Protein AF-A0A3M1H0X5-F1 (afdb_monomer_lite)

Secondary structure (DSSP, 8-state):
--S---TT-----TTTTTSHHHHTTS-SSS-EEE--SSSHHHHHHHHHHHHTT--EEE-TT-HHHH-B-TT--S--S--HHHH------B-S-B------PPPPPSSSBHHHHHHHHHTT---EE-HHHHHHHHHSS-TTS--EEEE-S-HHHHHT-B-TTPEE--TTTTTSHHHHTTS-SSS-EEEE-SSSHHHHHHHHHHHHTT--EEEETTTHHHH--STT----GGGS--PBPP-S---PPPPPPPPPP---PPPPBPPPSS---------------------------

Sequence (293 aa):
YELAHIPGAVNIGAKALFTADKLAMIPADKPVVVYCYTGQTSSQVVSVLNMLGYDAKSLLFGFPSWAYVEGLKGPKPFDRAVDGHDYMVSTEAVEASGSFDQPAPLADTVAAAAEAYFSKGTKNIKASDVFENLNDGDASNDPFLIDVRKPEDYAAGHIPGAVNMSAKTFFTPENLAKIPADKQIVVNCYTGQTASQVVSVLNMLGYDAYNLKFGFAAWSPSGVYKFNVADSPMYRFEGTGVAAEAPAAEAPATAEQAPATLPVSGGVPVDFNWVYFLVGGGLLGAGVYLRRK

Foldseek 3Di:
DQQDDDPQDDDDQQLCCLPPVNVLVDDQPDEAEDFDQQLLSLLLVQLLVVLQNHNYDYDHRGPQLAADEPPPPDPRLDDCVPLADAADWDLDADDLDAFAAFAAFPDFFSSNLSNSPPNVHAFADGLVVQSCQVPVPDCVQHAAAEEQEDPVLNNVIDDPNYHYDHLVCCPPSVNSRSHYQPGEYEYFYLQQSSSSSVQSLSVRSPGNYHYHHGGCRSHHVPPSHPDDPVPRPRDYDDDDDDDDDHDDDDRDDDDDDDTRTDDGPDDDPPPPDDDDDDDDDDDDDDDDDDDDD

Radius of gyration: 22.26 Å; chains: 1; bounding box: 47×59×67 Å

pLDDT: mean 79.04, std 23.72, range [25.81, 98.81]

Structure (mmCIF, N/CA/C/O backbone):
data_AF-A0A3M1H0X5-F1
#
_entry.id   AF-A0A3M1H0X5-F1
#
loop_
_atom_site.group_PDB
_atom_site.id
_atom_site.type_symbol
_atom_site.label_atom_id
_atom_site.label_alt_id
_atom_site.label_comp_id
_atom_site.label_asym_id
_atom_site.label_entity_id
_atom_site.label_seq_id
_atom_site.pdbx_PDB_ins_code
_atom_site.Cartn_x
_atom_site.Cartn_y
_atom_site.Cartn_z
_atom_site.occupancy
_atom_site.B_iso_or_equiv
_atom_site.auth_seq_id
_atom_site.auth_comp_id
_atom_site.auth_asym_id
_atom_site.auth_atom_id
_atom_site.pdbx_PDB_model_num
ATOM 1 N N . TYR A 1 1 ? 5.774 3.835 -19.415 1.00 75.69 1 TYR A N 1
ATOM 2 C CA . TYR A 1 1 ? 6.830 3.040 -20.053 1.00 75.69 1 TYR A CA 1
ATOM 3 C C . TYR A 1 1 ? 7.015 3.470 -21.502 1.00 75.69 1 TYR A C 1
ATOM 5 O O . TYR A 1 1 ? 8.025 4.098 -21.775 1.00 75.69 1 TYR A O 1
ATOM 13 N N . GLU A 1 2 ? 6.024 3.267 -22.384 1.00 82.06 2 GLU A N 1
ATOM 14 C CA . GLU A 1 2 ? 6.110 3.698 -23.800 1.00 82.06 2 GLU A CA 1
ATOM 15 C C . GLU A 1 2 ? 6.383 5.199 -23.984 1.00 82.06 2 GLU A C 1
ATOM 17 O O . GLU A 1 2 ? 7.140 5.593 -24.859 1.00 82.06 2 GLU A O 1
ATOM 22 N N . LEU A 1 3 ? 5.795 6.048 -23.131 1.00 77.62 3 LEU A N 1
ATOM 23 C CA . LEU A 1 3 ? 6.021 7.499 -23.186 1.00 77.62 3 LEU A CA 1
ATOM 24 C C . LEU A 1 3 ? 7.426 7.901 -22.714 1.00 77.62 3 LEU A C 1
ATOM 26 O O . LEU A 1 3 ? 8.046 8.785 -23.293 1.00 77.62 3 LEU A O 1
ATOM 30 N N . ALA A 1 4 ? 7.883 7.288 -21.624 1.00 78.94 4 ALA A N 1
ATOM 31 C CA . ALA A 1 4 ? 9.193 7.487 -21.017 1.00 78.94 4 ALA A CA 1
ATOM 32 C C . ALA A 1 4 ? 9.469 6.350 -20.021 1.00 78.94 4 ALA A C 1
ATOM 34 O O . ALA A 1 4 ? 8.544 5.840 -19.362 1.00 78.94 4 ALA A O 1
ATOM 35 N N . HIS A 1 5 ? 10.739 5.966 -19.916 1.00 85.31 5 HIS A N 1
ATOM 36 C CA . HIS A 1 5 ? 11.256 4.979 -18.972 1.00 85.31 5 HIS A CA 1
ATOM 37 C C . HIS A 1 5 ? 12.738 5.252 -18.682 1.00 85.31 5 HIS A C 1
ATOM 39 O O . HIS A 1 5 ? 13.411 5.953 -19.436 1.00 85.31 5 HIS A O 1
ATOM 45 N N . ILE A 1 6 ? 13.240 4.720 -17.566 1.00 86.19 6 ILE A N 1
ATOM 46 C CA . ILE A 1 6 ? 14.669 4.788 -17.227 1.00 86.19 6 ILE A CA 1
ATOM 47 C C . ILE A 1 6 ? 15.441 3.919 -18.236 1.00 86.19 6 ILE A C 1
ATOM 49 O O . ILE A 1 6 ? 15.028 2.775 -18.441 1.00 86.19 6 ILE A O 1
ATOM 53 N N . PRO A 1 7 ? 16.533 4.406 -18.861 1.00 85.31 7 PRO A N 1
ATOM 54 C CA . PRO A 1 7 ? 17.320 3.612 -19.804 1.00 85.31 7 PRO A CA 1
ATOM 55 C C . PRO A 1 7 ? 17.733 2.252 -19.226 1.00 85.31 7 PRO A C 1
ATOM 57 O O . PRO A 1 7 ? 18.207 2.171 -18.094 1.00 85.31 7 PRO A O 1
ATOM 60 N N . GLY A 1 8 ? 17.532 1.181 -19.999 1.00 87.25 8 GLY A N 1
ATOM 61 C CA . GLY A 1 8 ? 17.823 -0.196 -19.577 1.00 87.25 8 GLY A CA 1
ATOM 62 C C . GLY A 1 8 ? 16.777 -0.833 -18.651 1.00 87.25 8 GLY A C 1
ATOM 63 O O . GLY A 1 8 ? 16.951 -1.981 -18.247 1.00 87.25 8 GLY A O 1
ATOM 64 N N . ALA A 1 9 ? 15.690 -0.131 -18.309 1.00 90.94 9 ALA A N 1
ATOM 65 C CA . ALA A 1 9 ? 14.586 -0.728 -17.567 1.00 90.94 9 ALA A CA 1
ATOM 66 C C . ALA A 1 9 ? 13.876 -1.811 -18.392 1.00 90.94 9 ALA A C 1
ATOM 68 O O . ALA A 1 9 ? 13.747 -1.698 -19.605 1.00 90.94 9 ALA A O 1
ATOM 69 N N . VAL A 1 10 ? 13.353 -2.829 -17.709 1.00 91.50 10 VAL A N 1
ATOM 70 C CA . VAL A 1 10 ? 12.493 -3.861 -18.300 1.00 91.50 10 VAL A CA 1
ATOM 71 C C . VAL A 1 10 ? 11.064 -3.638 -17.816 1.00 91.50 10 VAL A C 1
ATOM 73 O O . VAL A 1 10 ? 10.829 -3.428 -16.624 1.00 91.50 10 VAL A O 1
ATOM 76 N N . ASN A 1 11 ? 10.092 -3.674 -18.729 1.00 92.38 11 ASN A N 1
ATOM 77 C CA . ASN A 1 11 ? 8.684 -3.516 -18.379 1.00 92.38 11 ASN A CA 1
ATOM 78 C C . ASN A 1 11 ? 8.054 -4.860 -17.994 1.00 92.38 11 ASN A C 1
ATOM 80 O O . ASN A 1 11 ? 7.638 -5.625 -18.863 1.00 92.38 11 ASN A O 1
ATOM 84 N N . ILE A 1 12 ? 7.927 -5.115 -16.691 1.00 92.00 12 ILE A N 1
ATOM 85 C CA . ILE A 1 12 ? 7.097 -6.203 -16.172 1.00 92.00 12 ILE A CA 1
ATOM 86 C C . ILE A 1 12 ? 5.925 -5.585 -15.411 1.00 92.00 12 ILE A C 1
ATOM 88 O O . ILE A 1 12 ? 6.084 -4.990 -14.345 1.00 92.00 12 ILE A O 1
ATOM 92 N N . GLY A 1 13 ? 4.726 -5.688 -15.983 1.00 92.06 13 GLY A N 1
ATOM 93 C CA . GLY A 1 13 ? 3.521 -5.143 -15.366 1.00 92.06 13 GLY A CA 1
ATOM 94 C C . GLY A 1 13 ? 3.202 -5.852 -14.050 1.00 92.06 13 GLY A C 1
ATOM 95 O O . GLY A 1 13 ? 3.151 -7.078 -14.010 1.00 92.06 13 GLY A O 1
ATOM 96 N N . ALA A 1 14 ? 2.907 -5.086 -12.993 1.00 93.19 14 ALA A N 1
ATOM 97 C CA . ALA A 1 14 ? 2.644 -5.631 -11.656 1.00 93.19 14 ALA A CA 1
ATOM 98 C C . ALA A 1 14 ? 1.572 -6.738 -11.648 1.00 93.19 14 ALA A C 1
ATOM 100 O O . ALA A 1 14 ? 1.711 -7.696 -10.901 1.00 93.19 14 ALA A O 1
ATOM 101 N N . LYS A 1 15 ? 0.556 -6.650 -12.523 1.00 94.94 15 LYS A N 1
ATOM 102 C CA . LYS A 1 15 ? -0.511 -7.660 -12.638 1.00 94.94 15 LYS A CA 1
ATOM 103 C C . LYS A 1 15 ? -0.029 -9.063 -13.004 1.00 94.94 15 LYS A C 1
ATOM 105 O O . LYS A 1 15 ? -0.679 -10.029 -12.631 1.00 94.94 15 LYS A O 1
ATOM 110 N N . ALA A 1 16 ? 1.063 -9.163 -13.755 1.00 92.06 16 ALA A N 1
ATOM 111 C CA . ALA A 1 16 ? 1.607 -10.432 -14.228 1.00 92.06 16 ALA A CA 1
ATOM 112 C C . ALA A 1 16 ? 2.951 -10.776 -13.572 1.00 92.06 16 ALA A C 1
ATOM 114 O O . ALA A 1 16 ? 3.487 -11.841 -13.825 1.00 92.06 16 ALA A O 1
ATOM 115 N N . LEU A 1 17 ? 3.518 -9.887 -12.751 1.00 95.06 17 LEU A N 1
ATOM 116 C CA . LEU A 1 17 ? 4.892 -10.011 -12.255 1.00 95.06 17 LEU A CA 1
ATOM 117 C C . LEU A 1 17 ? 5.158 -11.312 -11.485 1.00 95.06 17 LEU A C 1
ATOM 119 O O . LEU A 1 17 ? 6.265 -11.833 -11.554 1.00 95.06 17 LEU A O 1
ATOM 123 N N . PHE A 1 18 ? 4.164 -11.805 -10.745 1.00 96.56 18 PHE A N 1
ATOM 124 C CA . PHE A 1 18 ? 4.320 -12.950 -9.845 1.00 96.56 18 PHE A CA 1
ATOM 125 C C . PHE A 1 18 ? 4.002 -14.304 -10.487 1.00 96.56 18 PHE A C 1
ATOM 127 O O . PHE A 1 18 ? 4.002 -15.309 -9.785 1.00 96.56 18 PHE A O 1
ATOM 134 N N . THR A 1 19 ? 3.783 -14.355 -11.805 1.00 94.94 19 THR A N 1
ATOM 135 C CA . THR A 1 19 ? 3.756 -15.633 -12.523 1.00 94.94 19 THR A CA 1
ATOM 136 C C . THR A 1 19 ? 5.171 -16.213 -12.609 1.00 94.94 19 THR A C 1
ATOM 138 O O . THR A 1 19 ? 6.165 -15.480 -12.649 1.00 94.94 19 THR A O 1
ATOM 141 N N . ALA A 1 20 ? 5.280 -17.542 -12.673 1.00 91.62 20 ALA A N 1
ATOM 142 C CA . ALA A 1 20 ? 6.573 -18.231 -12.697 1.00 91.62 20 ALA A CA 1
ATOM 143 C C . ALA A 1 20 ? 7.493 -17.753 -13.840 1.00 91.62 20 ALA A C 1
ATOM 145 O O . ALA A 1 20 ? 8.690 -17.557 -13.634 1.00 91.62 20 ALA A O 1
ATOM 146 N N . ASP A 1 21 ? 6.937 -17.504 -15.031 1.00 93.81 21 ASP A N 1
ATOM 147 C CA . ASP A 1 21 ? 7.701 -17.039 -16.192 1.00 93.81 21 ASP A CA 1
ATOM 148 C C . ASP A 1 21 ? 8.234 -15.611 -16.019 1.00 93.81 21 ASP A C 1
ATOM 150 O O . ASP A 1 21 ? 9.314 -15.306 -16.519 1.00 93.81 21 ASP A O 1
ATOM 154 N N . LYS A 1 22 ? 7.512 -14.734 -15.309 1.00 95.25 22 LYS A N 1
ATOM 155 C CA . LYS A 1 22 ? 7.954 -13.356 -15.048 1.00 95.25 22 LYS A CA 1
ATOM 156 C C . LYS A 1 22 ? 8.950 -13.272 -13.905 1.00 95.25 22 LYS A C 1
ATOM 158 O O . LYS A 1 22 ? 9.916 -12.524 -14.027 1.00 95.25 22 LYS A O 1
ATOM 163 N N . LEU A 1 23 ? 8.782 -14.069 -12.851 1.00 94.25 23 LEU A N 1
ATOM 164 C CA . LEU A 1 23 ? 9.771 -14.169 -11.775 1.00 94.25 23 LEU A CA 1
ATOM 165 C C . LEU A 1 23 ? 11.123 -14.679 -12.292 1.00 94.25 23 LEU A C 1
ATOM 167 O O . LEU A 1 23 ? 12.161 -14.146 -11.904 1.00 94.25 23 LEU A O 1
ATOM 171 N N . ALA A 1 24 ? 11.120 -15.626 -13.235 1.00 92.19 24 ALA A N 1
ATOM 172 C CA . ALA A 1 24 ? 12.339 -16.137 -13.867 1.00 92.19 24 ALA A CA 1
ATOM 173 C C . ALA A 1 24 ? 13.113 -15.083 -14.688 1.00 92.19 24 ALA A C 1
ATOM 175 O O . ALA A 1 24 ? 14.295 -15.270 -14.965 1.00 92.19 24 ALA A O 1
ATOM 176 N N . MET A 1 25 ? 12.478 -13.967 -15.069 1.00 92.81 25 MET A N 1
ATOM 177 C CA . MET A 1 25 ? 13.152 -12.850 -15.748 1.00 92.81 25 MET A CA 1
ATOM 178 C C . MET A 1 25 ? 13.923 -11.948 -14.779 1.00 92.81 25 MET A C 1
ATOM 180 O O . MET A 1 25 ? 14.728 -11.124 -15.217 1.00 92.81 25 MET A O 1
ATOM 184 N N . ILE A 1 26 ? 13.657 -12.053 -13.474 1.00 93.50 26 ILE A N 1
ATOM 185 C CA . ILE A 1 26 ? 14.263 -11.197 -12.459 1.00 93.50 26 ILE A CA 1
ATOM 186 C C . ILE A 1 26 ? 15.566 -11.852 -11.984 1.00 93.50 26 ILE A C 1
ATOM 188 O O . ILE A 1 26 ? 15.539 -12.979 -11.489 1.00 93.50 26 ILE A O 1
ATOM 192 N N . PRO A 1 27 ? 16.711 -11.162 -12.091 1.00 90.50 27 PRO A N 1
ATOM 193 C CA . PRO A 1 27 ? 17.974 -11.695 -11.608 1.00 90.50 27 PRO A CA 1
ATOM 194 C C . PRO A 1 27 ? 17.983 -11.738 -10.075 1.00 90.50 27 PRO A C 1
ATOM 196 O O . PRO A 1 27 ? 17.704 -10.734 -9.420 1.00 90.50 27 PRO A O 1
ATOM 199 N N . ALA A 1 28 ? 18.305 -12.901 -9.509 1.00 90.19 28 ALA A N 1
ATOM 200 C CA . ALA A 1 28 ? 18.372 -13.113 -8.060 1.00 90.19 28 ALA A CA 1
ATOM 201 C C . ALA A 1 28 ? 19.766 -12.825 -7.464 1.00 90.19 28 ALA A C 1
ATOM 203 O O . ALA A 1 28 ? 19.926 -12.774 -6.249 1.00 90.19 28 ALA A O 1
ATOM 204 N N . ASP A 1 29 ? 20.779 -12.638 -8.311 1.00 90.44 29 ASP A N 1
ATOM 205 C CA . ASP A 1 29 ? 22.192 -12.488 -7.942 1.00 90.44 29 ASP A CA 1
ATOM 206 C C . ASP A 1 29 ? 22.646 -11.027 -7.785 1.00 90.44 29 ASP A C 1
ATOM 208 O O . ASP A 1 29 ? 23.801 -10.762 -7.448 1.00 90.44 29 ASP A O 1
ATOM 212 N N . LYS A 1 30 ? 21.752 -10.063 -8.022 1.00 92.38 30 LYS A N 1
ATOM 213 C CA . LYS A 1 30 ? 22.054 -8.631 -7.939 1.00 92.38 30 LYS A CA 1
ATOM 214 C C . LYS A 1 30 ? 20.857 -7.816 -7.450 1.00 92.38 30 LYS A C 1
ATOM 216 O O . LYS A 1 30 ? 19.723 -8.285 -7.543 1.00 92.38 30 LYS A O 1
ATOM 221 N N . PRO A 1 31 ? 21.087 -6.577 -6.981 1.00 96.19 31 PRO A N 1
ATOM 222 C CA . PRO A 1 31 ? 20.003 -5.699 -6.566 1.00 96.19 31 PRO A CA 1
ATOM 223 C C . PRO A 1 31 ? 18.997 -5.440 -7.694 1.00 96.19 31 PRO A C 1
ATOM 225 O O . PRO A 1 31 ? 19.374 -5.138 -8.830 1.00 96.19 31 PRO A O 1
ATOM 228 N N . VAL A 1 32 ? 17.709 -5.496 -7.359 1.00 96.19 32 VAL A N 1
ATOM 229 C CA . VAL A 1 32 ? 16.588 -5.238 -8.269 1.00 96.19 32 VAL A CA 1
ATOM 230 C C . VAL A 1 32 ? 15.948 -3.906 -7.897 1.00 96.19 32 VAL A C 1
ATOM 232 O O . VAL A 1 32 ? 15.344 -3.769 -6.835 1.00 96.19 32 VAL A O 1
ATOM 235 N N . VAL A 1 33 ? 16.042 -2.908 -8.774 1.00 96.06 33 VAL A N 1
ATOM 236 C CA . VAL A 1 33 ? 15.356 -1.623 -8.574 1.00 96.06 33 VAL A CA 1
ATOM 237 C C . VAL A 1 33 ? 14.020 -1.642 -9.303 1.00 96.06 33 VAL A C 1
ATOM 239 O O . VAL A 1 33 ? 13.963 -1.707 -10.529 1.00 96.06 33 VAL A O 1
ATOM 242 N N . VAL A 1 34 ? 12.934 -1.548 -8.543 1.00 96.19 34 VAL A N 1
ATOM 243 C CA . VAL A 1 34 ? 11.567 -1.478 -9.062 1.00 96.19 34 VAL A CA 1
ATOM 244 C C . VAL A 1 34 ? 11.081 -0.041 -8.969 1.00 96.19 34 VAL A C 1
ATOM 246 O O . VAL A 1 34 ? 11.207 0.609 -7.932 1.00 96.19 34 VAL A O 1
ATOM 249 N N . TYR A 1 35 ? 10.458 0.462 -10.029 1.00 93.75 35 TYR A N 1
ATOM 250 C CA . TYR A 1 35 ? 9.789 1.755 -9.996 1.00 93.75 35 TYR A CA 1
ATOM 251 C C . TYR A 1 35 ? 8.427 1.676 -10.673 1.00 93.75 35 TYR A C 1
ATOM 253 O O . TYR A 1 35 ? 8.194 0.899 -11.596 1.00 93.75 35 TYR A O 1
ATOM 261 N N . CYS A 1 36 ? 7.509 2.502 -10.194 1.00 91.44 36 CYS A N 1
ATOM 262 C CA . CYS A 1 36 ? 6.291 2.840 -10.910 1.00 91.44 36 CYS A CA 1
ATOM 263 C C . CY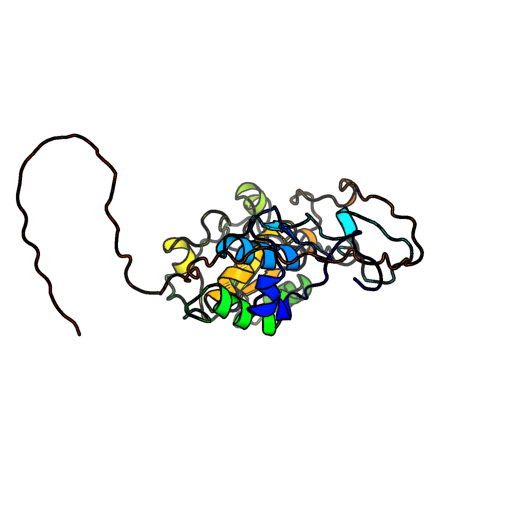S A 1 36 ? 6.218 4.361 -11.049 1.00 91.44 36 CYS A C 1
ATOM 265 O O . CYS A 1 36 ? 7.206 5.059 -10.830 1.00 91.44 36 CYS A O 1
ATOM 267 N N . TYR A 1 37 ? 5.055 4.899 -11.400 1.00 86.56 37 TYR A N 1
ATOM 268 C CA . TYR A 1 37 ? 4.912 6.341 -11.563 1.00 86.56 37 TYR A CA 1
ATOM 269 C C . TYR A 1 37 ? 4.969 7.129 -10.241 1.00 86.56 37 TYR A C 1
ATOM 271 O O . TYR A 1 37 ? 5.425 8.259 -10.243 1.00 86.56 37 TYR A O 1
ATOM 279 N N . THR A 1 38 ? 4.545 6.554 -9.110 1.00 85.06 38 THR A N 1
ATOM 280 C CA . THR A 1 38 ? 4.421 7.280 -7.822 1.00 85.06 38 THR A CA 1
ATOM 281 C C . THR A 1 38 ? 5.203 6.640 -6.671 1.00 85.06 38 THR A C 1
ATOM 283 O O . THR A 1 38 ? 5.133 7.099 -5.534 1.00 85.06 38 THR A O 1
ATOM 286 N N . GLY A 1 39 ? 5.889 5.524 -6.923 1.00 90.25 39 GLY A N 1
ATOM 287 C CA . GLY A 1 39 ? 6.558 4.716 -5.898 1.00 90.25 39 GLY A CA 1
ATOM 288 C C . GLY A 1 39 ? 5.630 3.797 -5.084 1.00 90.25 39 GLY A C 1
ATOM 289 O O . GLY A 1 39 ? 6.109 2.902 -4.392 1.00 90.25 39 GLY A O 1
ATOM 290 N N . GLN A 1 40 ? 4.303 3.968 -5.158 1.00 94.06 40 GLN A N 1
ATOM 291 C CA . GLN A 1 40 ? 3.338 3.194 -4.355 1.00 94.06 40 GLN A CA 1
ATOM 292 C C . GLN A 1 40 ? 3.235 1.738 -4.841 1.00 94.06 40 GLN A C 1
ATOM 294 O O . GLN A 1 40 ? 3.531 0.810 -4.094 1.00 94.06 40 GLN A O 1
ATOM 299 N N . THR A 1 41 ? 2.934 1.516 -6.126 1.00 95.56 41 THR A N 1
ATOM 300 C CA . THR A 1 41 ? 2.897 0.160 -6.715 1.00 95.56 41 THR A CA 1
ATOM 301 C C . THR A 1 41 ? 4.242 -0.561 -6.626 1.00 95.56 41 THR A C 1
ATOM 303 O O . THR A 1 41 ? 4.270 -1.746 -6.309 1.00 95.56 41 THR A O 1
ATOM 306 N N . SER A 1 42 ? 5.362 0.129 -6.874 1.00 96.19 42 SER A N 1
ATOM 307 C CA . SER A 1 42 ? 6.688 -0.487 -6.741 1.00 96.19 42 SER A CA 1
ATOM 308 C C . SER A 1 42 ? 6.999 -0.875 -5.300 1.00 96.19 42 SER A C 1
ATOM 310 O O . SER A 1 42 ? 7.607 -1.914 -5.086 1.00 96.19 42 SER A O 1
ATOM 312 N N . SER A 1 43 ? 6.518 -0.116 -4.310 1.00 97.06 43 SER A N 1
ATOM 313 C CA . SER A 1 43 ? 6.634 -0.505 -2.901 1.00 97.06 43 SER A CA 1
ATOM 314 C C . SER A 1 43 ? 5.862 -1.793 -2.597 1.00 97.06 43 SER A C 1
ATOM 316 O O . SER A 1 43 ? 6.413 -2.675 -1.944 1.00 97.06 43 SER A O 1
ATOM 318 N N . GLN A 1 44 ? 4.641 -1.955 -3.128 1.00 97.81 44 GLN A N 1
ATOM 319 C CA . GLN A 1 44 ? 3.893 -3.219 -3.005 1.00 97.81 44 GLN A CA 1
ATOM 320 C C . GLN A 1 44 ? 4.707 -4.389 -3.564 1.00 97.81 44 GLN A C 1
ATOM 322 O O . GLN A 1 44 ? 4.933 -5.381 -2.878 1.00 97.81 44 GLN A O 1
ATOM 327 N N . VAL A 1 45 ? 5.206 -4.243 -4.793 1.00 97.62 45 VAL A N 1
ATOM 328 C CA . VAL A 1 45 ? 6.015 -5.266 -5.467 1.00 97.62 45 VAL A CA 1
ATOM 329 C C . VAL A 1 45 ? 7.268 -5.622 -4.664 1.00 97.62 45 VAL A C 1
ATOM 331 O O . VAL A 1 45 ? 7.550 -6.797 -4.450 1.00 97.62 45 VAL A O 1
ATOM 334 N N . VAL A 1 46 ? 8.006 -4.616 -4.194 1.00 97.44 46 VAL A N 1
ATOM 335 C CA . VAL A 1 46 ? 9.269 -4.797 -3.466 1.00 97.44 46 VAL A CA 1
ATOM 336 C C . VAL A 1 46 ? 9.063 -5.542 -2.153 1.00 97.44 46 VAL A C 1
ATOM 338 O O . VAL A 1 46 ? 9.902 -6.366 -1.801 1.00 97.44 46 VAL A O 1
ATOM 341 N N . SER A 1 47 ? 7.948 -5.311 -1.450 1.00 95.88 47 SER A N 1
ATOM 342 C CA . SER A 1 47 ? 7.639 -6.072 -0.232 1.00 95.88 47 SER A CA 1
ATOM 343 C C . SER A 1 47 ? 7.580 -7.578 -0.505 1.00 95.88 47 SER A C 1
ATOM 345 O O . SER A 1 47 ? 8.150 -8.363 0.246 1.00 95.88 47 SER A O 1
ATOM 347 N N . VAL A 1 48 ? 6.979 -7.974 -1.630 1.00 97.44 48 VAL A N 1
ATOM 348 C CA . VAL A 1 48 ? 6.823 -9.381 -2.003 1.00 97.44 48 VAL A CA 1
ATOM 349 C C . VAL A 1 48 ? 8.104 -9.963 -2.583 1.00 97.44 48 VAL A C 1
ATOM 351 O O . VAL A 1 48 ? 8.488 -11.059 -2.194 1.00 97.44 48 VAL A O 1
ATOM 354 N N . LEU A 1 49 ? 8.807 -9.237 -3.456 1.00 97.44 49 LEU A N 1
ATOM 355 C CA . LEU A 1 49 ? 10.094 -9.702 -3.984 1.00 97.44 49 LEU A CA 1
ATOM 356 C C . LEU A 1 49 ? 11.109 -9.953 -2.859 1.00 97.44 49 LEU A C 1
ATOM 358 O O . LEU A 1 49 ? 11.793 -10.970 -2.884 1.00 97.44 49 LEU A O 1
ATOM 362 N N . ASN A 1 50 ? 11.149 -9.101 -1.830 1.00 96.75 50 ASN A N 1
ATOM 363 C CA . ASN A 1 50 ? 12.006 -9.338 -0.665 1.00 96.75 50 ASN A CA 1
ATOM 364 C C . ASN A 1 50 ? 11.588 -10.591 0.129 1.00 96.75 50 ASN A C 1
ATOM 366 O O . ASN A 1 50 ? 12.455 -11.334 0.580 1.00 96.75 50 ASN A O 1
ATOM 370 N N . MET A 1 51 ? 10.284 -10.875 0.269 1.00 95.62 51 MET A N 1
ATOM 371 C CA . MET A 1 51 ? 9.814 -12.134 0.879 1.00 95.62 51 MET A CA 1
ATOM 372 C C . MET A 1 51 ? 10.180 -13.370 0.043 1.00 95.62 51 MET A C 1
ATOM 374 O O . MET A 1 51 ? 10.360 -14.449 0.597 1.00 95.62 51 MET A O 1
ATOM 378 N N . LEU A 1 52 ? 10.306 -13.212 -1.277 1.00 95.75 52 LEU A N 1
ATOM 379 C CA . LEU A 1 52 ? 10.756 -14.251 -2.207 1.00 95.75 52 LEU A CA 1
ATOM 380 C C . LEU A 1 52 ? 12.289 -14.356 -2.311 1.00 95.75 52 LEU A C 1
ATOM 382 O O . LEU A 1 52 ? 12.775 -15.154 -3.103 1.00 95.75 52 LEU A O 1
ATOM 386 N N . GLY A 1 53 ? 13.048 -13.576 -1.533 1.00 95.12 53 GLY A N 1
ATOM 387 C CA . GLY A 1 53 ? 14.509 -13.682 -1.451 1.00 95.12 53 GLY A CA 1
ATOM 388 C C . GLY A 1 53 ? 15.304 -12.774 -2.396 1.00 95.12 53 GLY A C 1
ATOM 389 O O . GLY A 1 53 ? 16.532 -12.829 -2.384 1.00 95.12 53 GLY A O 1
ATOM 390 N N . TYR A 1 54 ? 14.652 -11.912 -3.179 1.00 96.62 54 TYR A N 1
ATOM 391 C CA . TYR A 1 54 ? 15.345 -10.923 -4.012 1.00 96.62 54 TYR A CA 1
ATOM 392 C C . TYR A 1 54 ? 15.829 -9.735 -3.168 1.00 96.62 54 TYR A C 1
ATOM 394 O O . TYR A 1 54 ? 15.107 -9.282 -2.285 1.00 96.62 54 TYR A O 1
ATOM 402 N N . ASP A 1 55 ? 16.989 -9.147 -3.487 1.00 96.62 55 ASP A N 1
ATOM 403 C CA . ASP A 1 55 ? 17.383 -7.833 -2.945 1.00 96.62 55 ASP A CA 1
ATOM 404 C C . ASP A 1 55 ? 16.683 -6.712 -3.727 1.00 96.62 55 ASP A C 1
ATOM 406 O O . ASP A 1 55 ? 17.257 -6.074 -4.613 1.00 96.62 55 ASP A O 1
ATOM 410 N N . ALA A 1 56 ? 15.399 -6.500 -3.439 1.00 97.31 56 ALA A N 1
ATOM 411 C CA . ALA A 1 56 ? 14.572 -5.541 -4.153 1.00 97.31 56 ALA A CA 1
ATOM 412 C C . ALA A 1 56 ? 14.510 -4.183 -3.431 1.00 97.31 56 ALA A C 1
ATOM 414 O O . ALA A 1 56 ? 14.261 -4.090 -2.223 1.00 97.31 56 ALA A O 1
ATOM 415 N N . LYS A 1 57 ? 14.670 -3.094 -4.190 1.00 96.44 57 LYS A N 1
ATOM 416 C CA . LYS A 1 57 ? 14.524 -1.703 -3.731 1.00 96.44 57 LYS A CA 1
ATOM 417 C C . LYS A 1 57 ? 13.472 -0.984 -4.565 1.00 96.44 57 LYS A C 1
ATOM 419 O O . LYS A 1 57 ? 13.444 -1.115 -5.785 1.00 96.44 57 LYS A O 1
ATOM 424 N N . SER A 1 58 ? 12.632 -0.176 -3.919 1.00 94.50 58 SER A N 1
ATOM 425 C CA . SER A 1 58 ? 11.738 0.736 -4.640 1.00 94.50 58 SER A CA 1
ATOM 426 C C . SER A 1 58 ? 12.469 2.044 -4.913 1.00 94.50 58 SER A C 1
ATOM 428 O O . SER A 1 58 ? 13.032 2.629 -3.987 1.00 94.50 58 SER A O 1
ATOM 430 N N . LEU A 1 59 ? 12.405 2.547 -6.146 1.00 91.00 59 LEU A N 1
ATOM 431 C CA . LEU A 1 59 ? 12.800 3.922 -6.436 1.00 91.00 59 LEU A CA 1
ATOM 432 C C . LEU A 1 59 ? 11.838 4.871 -5.710 1.00 91.00 59 LEU A C 1
ATOM 434 O O . LEU A 1 59 ? 10.631 4.877 -5.979 1.00 91.00 59 LEU A O 1
ATOM 438 N N . LEU A 1 60 ? 12.368 5.641 -4.762 1.00 84.06 60 LEU A N 1
ATOM 439 C CA . LEU A 1 60 ? 11.571 6.511 -3.906 1.00 84.06 60 LEU A CA 1
ATOM 440 C C . LEU A 1 60 ? 10.857 7.574 -4.750 1.00 84.06 60 LEU A C 1
ATOM 442 O O . LEU A 1 60 ? 11.492 8.248 -5.553 1.00 84.06 60 LEU A O 1
ATOM 446 N N . PHE A 1 61 ? 9.542 7.708 -4.570 1.00 82.69 61 PHE A N 1
ATOM 447 C CA . PHE A 1 61 ? 8.658 8.604 -5.341 1.00 82.69 61 PHE A CA 1
ATOM 448 C C . PHE A 1 61 ? 8.491 8.249 -6.832 1.00 82.69 61 PHE A C 1
ATOM 450 O O . PHE A 1 61 ? 7.816 8.972 -7.562 1.00 82.69 61 PHE A O 1
ATOM 457 N N . GLY A 1 62 ? 9.009 7.098 -7.273 1.00 87.62 62 GLY A N 1
ATOM 458 C CA . GLY A 1 62 ? 8.796 6.573 -8.621 1.00 87.62 62 GLY A CA 1
ATOM 459 C C . GLY A 1 62 ? 9.565 7.309 -9.720 1.00 87.62 62 GLY A C 1
ATOM 460 O O . GLY A 1 62 ? 10.529 8.013 -9.464 1.00 87.62 62 GLY A O 1
ATOM 461 N N . PHE A 1 63 ? 9.137 7.132 -10.971 1.00 85.12 63 PHE A N 1
ATOM 462 C CA . PHE A 1 63 ? 9.779 7.722 -12.154 1.00 85.12 63 PHE A CA 1
ATOM 463 C C . PHE A 1 63 ? 10.044 9.241 -12.061 1.00 85.12 63 PHE A C 1
ATOM 465 O O . PHE A 1 63 ? 11.118 9.669 -12.474 1.00 85.12 63 PHE A O 1
ATOM 472 N N . PRO A 1 64 ? 9.141 10.062 -11.495 1.00 78.19 64 PRO A N 1
ATOM 473 C CA . PRO A 1 64 ? 9.343 11.502 -11.380 1.00 78.19 64 PRO A CA 1
ATOM 474 C C . PRO A 1 64 ? 10.568 11.899 -10.549 1.00 78.19 64 PRO A C 1
ATOM 476 O O . PRO A 1 64 ? 11.212 12.879 -10.903 1.00 78.19 64 PRO A O 1
ATOM 479 N N . SER A 1 65 ? 10.954 11.140 -9.511 1.00 77.19 65 SER A N 1
ATOM 480 C CA . SER A 1 65 ? 12.196 11.445 -8.774 1.00 77.19 65 SER A CA 1
ATOM 481 C C . SER A 1 65 ? 13.452 11.208 -9.600 1.00 77.19 65 SER A C 1
ATOM 483 O O . SER A 1 65 ? 14.486 11.810 -9.330 1.00 77.19 65 SER A O 1
ATOM 485 N N . TRP A 1 66 ? 13.367 10.345 -10.612 1.00 75.31 66 TRP A N 1
ATOM 486 C CA . TRP A 1 66 ? 14.441 10.153 -11.570 1.00 75.31 66 TRP A CA 1
ATOM 487 C C . TRP A 1 66 ? 14.424 11.217 -12.655 1.00 75.31 66 TRP A C 1
ATOM 489 O O . TRP A 1 66 ? 15.470 11.748 -12.990 1.00 75.31 66 TRP A O 1
ATOM 499 N N . ALA A 1 67 ? 13.263 11.495 -13.245 1.00 67.19 67 ALA A N 1
ATOM 500 C CA . ALA A 1 67 ? 13.157 12.400 -14.375 1.00 67.19 67 ALA A CA 1
ATOM 501 C C . ALA A 1 67 ? 11.825 13.147 -14.403 1.00 67.19 67 ALA A C 1
ATOM 503 O O . ALA A 1 67 ? 10.748 12.547 -14.367 1.00 67.19 67 ALA A O 1
ATOM 504 N N . TYR A 1 68 ? 11.902 14.459 -14.611 1.00 64.50 68 TYR A N 1
ATOM 505 C CA . TYR A 1 68 ? 10.797 15.231 -15.159 1.00 64.50 68 TYR A CA 1
ATOM 506 C C . TYR A 1 68 ? 10.925 15.288 -16.683 1.00 64.50 68 TYR A C 1
ATOM 508 O O . TYR A 1 68 ? 11.957 15.719 -17.200 1.00 64.50 68 TYR A O 1
ATOM 516 N N . VAL A 1 69 ? 9.870 14.879 -17.388 1.00 61.84 69 VAL A N 1
ATOM 517 C CA . VAL A 1 69 ? 9.776 14.986 -18.849 1.00 61.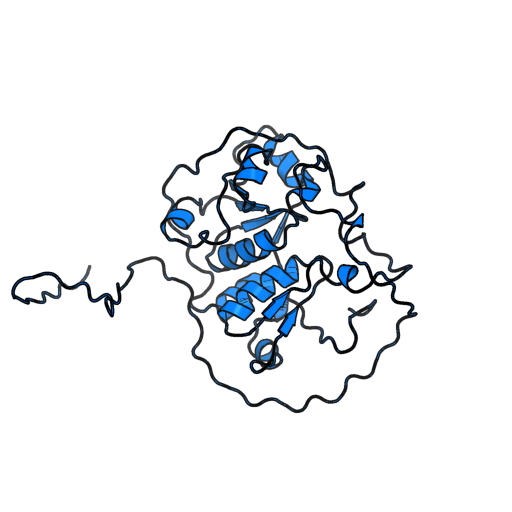84 69 VAL A CA 1
ATOM 518 C C . VAL A 1 69 ? 8.740 16.052 -19.181 1.00 61.84 69 VAL A C 1
ATOM 520 O O . VAL A 1 69 ? 7.557 15.917 -18.857 1.00 61.84 69 VAL A O 1
ATOM 523 N N . GLU A 1 70 ? 9.193 17.135 -19.806 1.00 58.00 70 GLU A N 1
ATOM 524 C CA . GLU A 1 70 ? 8.327 18.233 -20.221 1.00 58.00 70 GLU A CA 1
ATOM 525 C C . GLU A 1 70 ? 7.322 17.765 -21.287 1.00 58.00 70 GLU A C 1
ATOM 527 O O . GLU A 1 70 ? 7.652 16.995 -22.186 1.00 58.00 70 GLU A O 1
ATOM 532 N N . GLY A 1 71 ? 6.061 18.187 -21.169 1.00 56.72 71 GLY A N 1
ATOM 533 C CA . GLY A 1 71 ? 5.009 17.823 -22.125 1.00 56.72 71 GLY A CA 1
ATOM 534 C C . GLY A 1 71 ? 4.438 16.406 -21.983 1.00 56.72 71 GLY A C 1
ATOM 535 O O . GLY A 1 71 ? 3.515 16.060 -22.725 1.00 56.72 71 GLY A O 1
ATOM 536 N N . LEU A 1 72 ? 4.904 15.598 -21.021 1.00 61.34 72 LEU A N 1
ATOM 537 C CA . LEU A 1 72 ? 4.306 14.297 -20.713 1.00 61.34 72 LEU A CA 1
ATOM 538 C C . LEU A 1 72 ? 2.901 14.530 -20.122 1.00 61.34 72 LEU A C 1
ATOM 540 O O . LEU A 1 72 ? 2.738 14.808 -18.935 1.00 61.34 72 LEU A O 1
ATOM 544 N N . LYS A 1 73 ? 1.878 14.493 -20.990 1.00 48.75 73 LYS A N 1
ATOM 545 C CA . LYS A 1 73 ? 0.462 14.705 -20.649 1.00 48.75 73 LYS A CA 1
ATOM 546 C C . LYS A 1 73 ? -0.066 13.522 -19.831 1.00 48.75 73 LYS A C 1
ATOM 548 O O . LYS A 1 73 ? -0.685 12.606 -20.360 1.00 48.75 73 LYS A O 1
ATOM 553 N N . GLY A 1 74 ? 0.190 13.553 -18.533 1.00 52.53 74 GLY A N 1
ATOM 554 C CA . GLY A 1 74 ? -0.461 12.736 -17.514 1.00 52.53 74 GLY A CA 1
ATOM 555 C C . GLY A 1 74 ? -0.718 13.596 -16.276 1.00 52.53 74 GLY A C 1
ATOM 556 O O . GLY A 1 74 ? -0.108 14.662 -16.152 1.00 52.53 74 GLY A O 1
ATOM 557 N N . PRO A 1 75 ? -1.619 13.192 -15.363 1.00 51.50 75 PRO A N 1
ATOM 558 C CA . PRO A 1 75 ? -1.702 13.858 -14.070 1.00 51.50 75 PRO A CA 1
ATOM 559 C C . PRO A 1 75 ? -0.311 13.824 -13.435 1.00 51.50 75 PRO A C 1
ATOM 561 O O . PRO A 1 75 ? 0.346 12.778 -13.454 1.00 51.50 75 PRO A O 1
ATOM 564 N N . LYS A 1 76 ? 0.150 14.963 -12.903 1.00 65.31 76 LYS A N 1
ATOM 565 C CA . LYS A 1 76 ? 1.360 14.980 -12.079 1.00 65.31 76 LYS A CA 1
ATOM 566 C C . LYS A 1 76 ? 1.211 13.891 -11.008 1.00 65.31 76 LYS A C 1
ATOM 568 O O . LYS A 1 76 ? 0.103 13.684 -10.515 1.00 65.31 76 LYS A O 1
ATOM 573 N N . PRO A 1 77 ? 2.291 13.171 -10.669 1.00 69.38 77 PRO A N 1
ATOM 574 C CA . PRO A 1 77 ? 2.234 12.035 -9.755 1.00 69.38 77 PRO A CA 1
ATOM 575 C C . PRO A 1 77 ? 1.583 12.398 -8.428 1.00 69.38 77 PRO A C 1
ATOM 577 O O . PRO A 1 77 ? 0.898 11.552 -7.897 1.00 69.38 77 PRO A O 1
ATOM 580 N N . PHE A 1 78 ? 1.792 13.615 -7.932 1.00 78.31 78 PHE A N 1
ATOM 581 C CA . PHE A 1 78 ? 1.079 14.256 -6.835 1.00 78.31 78 PHE A CA 1
ATOM 582 C C . PHE A 1 78 ? 1.104 15.759 -7.130 1.00 78.31 78 PHE A C 1
ATOM 584 O O . PHE A 1 78 ? 2.178 16.313 -7.390 1.00 78.31 78 PHE A O 1
ATOM 591 N N . ASP A 1 79 ? -0.048 16.415 -7.127 1.00 77.75 79 ASP A N 1
ATOM 592 C CA . ASP A 1 79 ? -0.173 17.863 -7.233 1.00 77.75 79 ASP A CA 1
ATOM 593 C C . ASP A 1 79 ? -0.803 18.398 -5.951 1.00 77.75 79 ASP A C 1
ATOM 595 O O . ASP A 1 79 ? -1.980 18.184 -5.686 1.00 77.75 79 ASP A O 1
ATOM 599 N N . ARG A 1 80 ? -0.024 19.134 -5.155 1.00 76.62 80 ARG A N 1
ATOM 600 C CA . ARG A 1 80 ? -0.493 19.676 -3.874 1.00 76.62 80 ARG A CA 1
ATOM 601 C C . ARG A 1 80 ? -1.759 20.525 -4.010 1.00 76.62 80 ARG A C 1
ATOM 603 O O . ARG A 1 80 ? -2.548 20.545 -3.077 1.00 76.62 80 ARG A O 1
ATOM 610 N N . ALA A 1 81 ? -1.943 21.232 -5.125 1.00 78.50 81 ALA A N 1
ATOM 611 C CA . ALA A 1 81 ? -3.106 22.094 -5.318 1.00 78.50 81 ALA A CA 1
ATOM 612 C C . ALA A 1 81 ? -4.386 21.310 -5.652 1.00 78.50 81 ALA A C 1
ATOM 614 O O . ALA A 1 81 ? -5.477 21.862 -5.540 1.00 78.50 81 ALA A O 1
ATOM 615 N N . VAL A 1 82 ? -4.250 20.056 -6.094 1.00 81.12 82 VAL A N 1
ATOM 616 C CA . VAL A 1 82 ? -5.362 19.224 -6.572 1.00 81.12 82 VAL A CA 1
ATOM 617 C C . VAL A 1 82 ? -5.616 18.039 -5.648 1.00 81.12 82 VAL A C 1
ATOM 619 O O . VAL A 1 82 ? -6.765 17.741 -5.359 1.00 81.12 82 VAL A O 1
ATOM 622 N N . ASP A 1 83 ? -4.555 17.362 -5.215 1.00 83.62 83 ASP A N 1
ATOM 623 C CA . ASP A 1 83 ? -4.610 16.146 -4.405 1.00 83.62 83 ASP A CA 1
ATOM 624 C C . ASP A 1 83 ? -4.537 16.432 -2.897 1.00 83.62 83 ASP A C 1
ATOM 626 O O . ASP A 1 83 ? -4.905 15.573 -2.102 1.00 83.62 83 ASP A O 1
ATOM 630 N N . GLY A 1 84 ? -3.998 17.590 -2.495 1.00 83.12 84 GLY A N 1
ATOM 631 C CA . GLY A 1 84 ? -3.838 17.976 -1.094 1.00 83.12 84 GLY A CA 1
ATOM 632 C C . GLY A 1 84 ? -5.012 18.816 -0.603 1.00 83.12 84 GLY A C 1
ATOM 633 O O . GLY A 1 84 ? -5.192 19.950 -1.043 1.00 83.12 84 GLY A O 1
ATOM 634 N N . HIS A 1 85 ? -5.764 18.293 0.358 1.00 83.81 85 HIS A N 1
ATOM 635 C CA . HIS A 1 85 ? -6.885 18.990 0.993 1.00 83.81 85 HIS A CA 1
ATOM 636 C C . HIS A 1 85 ? -6.627 19.153 2.481 1.00 83.81 85 HIS A C 1
ATOM 638 O O . HIS A 1 85 ? -5.877 18.368 3.029 1.00 83.81 85 HIS A O 1
ATOM 644 N N . ASP A 1 86 ? -7.222 20.141 3.142 1.00 85.38 86 ASP A N 1
ATOM 645 C CA . ASP A 1 86 ? -7.124 20.279 4.601 1.00 85.38 86 ASP A CA 1
ATOM 646 C C . ASP A 1 86 ? -8.357 19.659 5.264 1.00 85.38 86 ASP A C 1
ATOM 648 O O . ASP A 1 86 ? -9.221 20.351 5.804 1.00 85.38 86 ASP A O 1
ATOM 652 N N . TYR A 1 87 ? -8.488 18.337 5.119 1.00 89.75 87 TYR A N 1
ATOM 653 C CA . TYR A 1 87 ? -9.550 17.594 5.787 1.00 89.75 87 TYR A CA 1
ATOM 654 C C . TYR A 1 87 ? -9.339 17.620 7.301 1.00 89.75 87 TYR A C 1
ATOM 656 O O . TYR A 1 87 ? -8.232 17.844 7.794 1.00 89.75 87 TYR A O 1
ATOM 664 N N . MET A 1 88 ? -10.412 17.358 8.048 1.00 88.75 88 MET A N 1
ATOM 665 C CA . MET A 1 88 ? -10.355 17.331 9.507 1.00 88.75 88 MET A CA 1
ATOM 666 C C . MET A 1 88 ? -9.250 16.385 9.993 1.00 88.75 88 MET A C 1
ATOM 668 O O . MET A 1 88 ? -9.116 15.263 9.501 1.00 88.75 88 MET A O 1
ATOM 672 N N . VAL A 1 89 ? -8.468 16.844 10.968 1.00 90.44 89 VAL A N 1
ATOM 673 C CA . VAL A 1 89 ? -7.446 16.052 11.658 1.00 90.44 89 VAL A CA 1
ATOM 674 C C . VAL A 1 89 ? -7.807 15.920 13.133 1.00 90.44 89 VAL A C 1
ATOM 676 O O . VAL A 1 89 ? -8.379 16.835 13.722 1.00 90.44 89 VAL A O 1
ATOM 679 N N . SER A 1 90 ? -7.464 14.782 13.723 1.00 90.25 90 SER A N 1
ATOM 680 C CA . SER A 1 90 ? -7.564 14.521 15.156 1.00 90.25 90 SER A CA 1
ATOM 681 C C . SER A 1 90 ? -6.175 14.516 15.790 1.00 90.25 90 SER A C 1
ATOM 683 O O . SER A 1 90 ? -5.190 14.150 15.149 1.00 90.25 90 SER A O 1
ATOM 685 N N . THR A 1 91 ? -6.103 14.893 17.063 1.00 91.25 91 THR A N 1
ATOM 686 C CA . THR A 1 91 ? -4.947 14.653 17.944 1.00 91.25 91 THR A CA 1
ATOM 687 C C . THR A 1 91 ? -5.287 13.681 19.076 1.00 91.25 91 THR A C 1
ATOM 689 O O . THR A 1 91 ? -4.431 13.365 19.899 1.00 91.25 91 THR A O 1
ATOM 692 N N . GLU A 1 92 ? -6.535 13.218 19.150 1.00 92.19 92 GLU A N 1
ATOM 693 C CA . GLU A 1 92 ? -6.991 12.251 20.145 1.00 92.19 92 GLU A CA 1
ATOM 694 C C . GLU A 1 92 ? -6.571 10.848 19.715 1.00 92.19 92 GLU A C 1
ATOM 696 O O . GLU A 1 92 ? -6.963 10.387 18.647 1.00 92.19 92 GLU A O 1
ATOM 701 N N . ALA A 1 93 ? -5.753 10.182 20.531 1.00 89.38 93 ALA A N 1
ATOM 702 C CA . ALA A 1 93 ? -5.281 8.839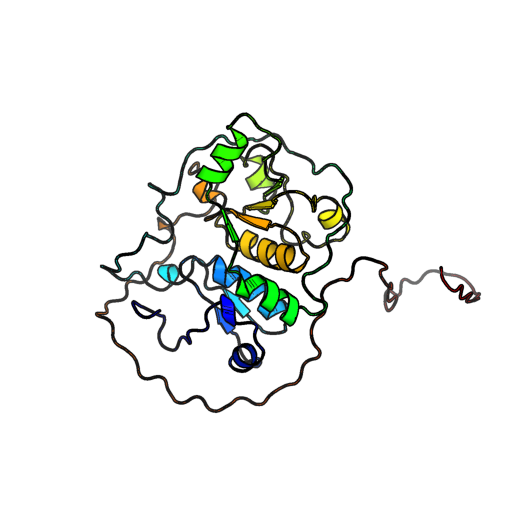 20.226 1.00 89.38 93 ALA A CA 1
ATOM 703 C C . ALA A 1 93 ? -6.436 7.829 20.242 1.00 89.38 93 ALA A C 1
ATOM 705 O O . ALA A 1 93 ? -7.241 7.801 21.175 1.00 89.38 93 ALA A O 1
ATOM 706 N N . VAL A 1 94 ? -6.470 6.970 19.225 1.00 91.69 94 VAL A N 1
ATOM 707 C CA . VAL A 1 94 ? -7.425 5.868 19.115 1.00 91.69 94 VAL A CA 1
ATOM 708 C C . VAL A 1 94 ? -6.692 4.558 19.359 1.00 91.69 94 VAL A C 1
ATOM 710 O O . VAL A 1 94 ? -5.763 4.202 18.631 1.00 91.69 94 VAL A O 1
ATOM 713 N N . GLU A 1 95 ? -7.131 3.822 20.375 1.00 86.56 95 GLU A N 1
ATOM 714 C CA . GLU A 1 95 ? -6.635 2.477 20.648 1.00 86.56 95 GLU A CA 1
ATOM 715 C C . GLU A 1 95 ? -7.400 1.457 19.807 1.00 86.56 95 GLU A C 1
ATOM 717 O O . GLU A 1 95 ? -8.636 1.452 19.774 1.00 86.56 95 GLU A O 1
ATOM 722 N N . ALA A 1 96 ? -6.671 0.555 19.151 1.00 81.31 96 ALA A N 1
ATOM 723 C CA . ALA A 1 96 ? -7.304 -0.569 18.483 1.00 81.31 96 ALA A CA 1
ATOM 724 C C . ALA A 1 96 ? -7.903 -1.498 19.549 1.00 81.31 96 ALA A C 1
ATOM 726 O O . ALA A 1 96 ? -7.181 -2.108 20.341 1.00 81.31 96 ALA A O 1
ATOM 727 N N . SER A 1 97 ? -9.231 -1.570 19.592 1.00 71.81 97 SER A N 1
ATOM 728 C CA . SER A 1 97 ? -9.970 -2.401 20.540 1.00 71.81 97 SER A CA 1
ATOM 729 C C . SER A 1 97 ? -10.528 -3.641 19.844 1.00 71.81 97 SER A C 1
ATOM 731 O O . SER A 1 97 ? -10.961 -3.582 18.695 1.00 71.81 97 SER A O 1
ATOM 733 N N . GLY A 1 98 ? -10.505 -4.774 20.547 1.00 77.38 98 GLY A N 1
ATOM 734 C CA . GLY A 1 98 ? -10.993 -6.055 20.037 1.00 77.38 98 GLY A CA 1
ATOM 735 C C . GLY A 1 98 ? -9.892 -7.086 19.789 1.00 77.38 98 GLY A C 1
ATOM 736 O O . GLY A 1 98 ? -8.701 -6.783 19.801 1.00 77.38 98 GLY A O 1
ATOM 737 N N . SER A 1 99 ? -10.328 -8.331 19.611 1.00 89.75 99 SER A N 1
ATOM 738 C CA . SER A 1 99 ? -9.504 -9.459 19.183 1.00 89.75 99 SER A CA 1
ATOM 739 C C . SER A 1 99 ? -10.253 -10.144 18.047 1.00 89.75 99 SER A C 1
ATOM 741 O O . SER A 1 99 ? -11.325 -10.703 18.273 1.00 89.75 99 SER A O 1
ATOM 743 N N . PHE A 1 100 ? -9.708 -10.062 16.842 1.00 92.12 100 PHE A N 1
ATOM 744 C CA . PHE A 1 100 ? -10.299 -10.561 15.610 1.00 92.12 100 PHE A CA 1
ATOM 745 C C . PHE A 1 100 ? -9.530 -11.779 15.112 1.00 92.12 100 PHE A C 1
ATOM 747 O O . PHE A 1 100 ? -8.298 -11.833 15.188 1.00 92.12 100 PHE A O 1
ATOM 754 N N . ASP A 1 101 ? -10.266 -12.743 14.572 1.00 92.38 101 ASP A N 1
ATOM 755 C CA . ASP A 1 101 ? -9.664 -13.857 13.855 1.00 92.38 101 ASP A CA 1
ATOM 756 C C . ASP A 1 101 ? -9.095 -13.367 12.520 1.00 92.38 101 ASP A C 1
ATOM 758 O O . ASP A 1 101 ? -9.703 -12.556 11.816 1.00 92.38 101 ASP A O 1
ATOM 762 N N . GLN A 1 102 ? -7.915 -13.872 12.161 1.00 92.69 102 GLN A N 1
ATOM 763 C CA . GLN A 1 102 ? -7.308 -13.561 10.869 1.00 92.69 102 GLN A CA 1
ATOM 764 C C . GLN A 1 102 ? -8.079 -14.267 9.742 1.00 92.69 102 GLN A C 1
ATOM 766 O O . GLN A 1 102 ? -8.471 -15.429 9.911 1.00 92.69 102 GLN A O 1
ATOM 771 N N . PRO A 1 103 ? -8.262 -13.618 8.578 1.00 95.69 103 PRO A N 1
ATOM 772 C CA . PRO A 1 103 ? -8.805 -14.284 7.406 1.00 95.69 103 PRO A CA 1
ATOM 773 C C . PRO A 1 103 ? -7.839 -15.361 6.893 1.00 95.69 103 PRO A C 1
ATOM 775 O O . PRO A 1 103 ? -6.664 -15.418 7.261 1.00 95.69 103 PRO A O 1
ATOM 778 N N . ALA A 1 104 ? -8.348 -16.241 6.030 1.00 95.38 104 ALA A N 1
ATOM 779 C CA . ALA A 1 104 ? -7.500 -17.200 5.336 1.00 95.38 104 ALA A CA 1
ATOM 780 C C . ALA A 1 104 ? -6.662 -16.483 4.257 1.00 95.38 104 ALA A C 1
ATOM 782 O O . ALA A 1 104 ? -7.218 -15.668 3.510 1.00 95.38 104 ALA A O 1
ATOM 783 N N . PRO A 1 105 ? -5.361 -16.806 4.120 1.00 97.31 105 PRO A N 1
ATOM 784 C CA . PRO A 1 105 ? -4.532 -16.247 3.061 1.00 97.31 105 PRO A CA 1
ATOM 785 C C . PRO A 1 105 ? -5.044 -16.663 1.680 1.00 97.31 105 PRO A C 1
ATOM 787 O O . PRO A 1 105 ? -5.704 -17.690 1.516 1.00 97.31 105 PRO A O 1
ATOM 790 N N . LEU A 1 106 ? -4.706 -15.876 0.656 1.00 97.31 106 LEU A N 1
ATOM 791 C CA . LEU A 1 106 ? -5.159 -16.138 -0.716 1.00 97.31 106 LEU A CA 1
ATOM 792 C C . LEU A 1 106 ? -4.566 -17.421 -1.319 1.00 97.31 106 LEU A C 1
ATOM 794 O O . LEU A 1 106 ? -5.134 -17.960 -2.267 1.00 97.31 106 LEU A O 1
ATOM 798 N N . ALA A 1 107 ? -3.423 -17.875 -0.802 1.00 97.25 107 ALA A N 1
ATOM 799 C CA . ALA A 1 107 ? -2.793 -19.151 -1.124 1.00 97.25 107 ALA A CA 1
ATOM 800 C C . ALA A 1 107 ? -1.749 -19.522 -0.054 1.00 97.25 107 ALA A C 1
ATOM 802 O O . ALA A 1 107 ? -1.346 -18.679 0.748 1.00 97.25 107 ALA A O 1
ATOM 803 N N . ASP A 1 108 ? -1.257 -20.761 -0.100 1.00 94.75 108 ASP A N 1
ATOM 804 C CA . ASP A 1 108 ? -0.301 -21.296 0.884 1.00 94.75 108 ASP A CA 1
ATOM 805 C C . ASP A 1 108 ? 1.131 -20.751 0.716 1.00 94.75 108 ASP A C 1
ATOM 807 O O . ASP A 1 108 ? 1.917 -20.706 1.666 1.00 94.75 108 ASP A O 1
ATOM 811 N N . THR A 1 109 ? 1.494 -20.323 -0.498 1.00 96.12 109 THR A N 1
ATOM 812 C CA . THR A 1 109 ? 2.824 -19.777 -0.805 1.00 96.12 109 THR A CA 1
ATOM 813 C C . THR A 1 109 ? 2.761 -18.280 -1.081 1.00 96.12 109 THR A C 1
ATOM 815 O O . THR A 1 109 ? 1.781 -17.765 -1.621 1.00 96.12 109 THR A O 1
ATOM 818 N N . VAL A 1 110 ? 3.848 -17.574 -0.760 1.00 96.75 110 VAL A N 1
ATOM 819 C CA . VAL A 1 110 ? 4.003 -16.135 -1.019 1.00 96.75 110 VAL A CA 1
ATOM 820 C C . VAL A 1 110 ? 3.812 -15.831 -2.505 1.00 96.75 110 VAL A C 1
ATOM 822 O O . VAL A 1 110 ? 3.092 -14.896 -2.841 1.00 96.75 110 VAL A O 1
ATOM 825 N N . ALA A 1 111 ? 4.405 -16.633 -3.397 1.00 96.12 111 ALA A N 1
ATOM 826 C CA . ALA A 1 111 ? 4.297 -16.428 -4.841 1.00 96.12 111 ALA A CA 1
ATOM 827 C C . ALA A 1 111 ? 2.851 -16.584 -5.339 1.00 96.12 111 ALA A C 1
ATOM 829 O O . ALA A 1 111 ? 2.345 -15.697 -6.022 1.00 96.12 111 ALA A O 1
ATOM 830 N N . ALA A 1 112 ? 2.155 -17.652 -4.932 1.00 97.44 112 ALA A N 1
ATOM 831 C CA . ALA A 1 112 ? 0.776 -17.891 -5.353 1.00 97.44 112 ALA A CA 1
ATOM 832 C C . ALA A 1 112 ? -0.196 -16.850 -4.776 1.00 97.44 112 ALA A C 1
ATOM 834 O O . ALA A 1 112 ? -1.085 -16.372 -5.480 1.00 97.44 112 ALA A O 1
ATOM 835 N N . ALA A 1 113 ? -0.010 -16.441 -3.517 1.00 98.31 113 ALA A N 1
ATOM 836 C CA . ALA A 1 113 ? -0.843 -15.413 -2.898 1.00 98.31 113 ALA A CA 1
ATOM 837 C C . ALA A 1 113 ? -0.612 -14.043 -3.552 1.00 98.31 113 ALA A C 1
ATOM 839 O O . ALA A 1 113 ? -1.558 -13.283 -3.766 1.00 98.31 113 ALA A O 1
ATOM 840 N N . ALA A 1 114 ? 0.636 -13.742 -3.920 1.00 98.00 114 ALA A N 1
ATOM 841 C CA . ALA A 1 114 ? 0.966 -12.545 -4.674 1.00 98.00 114 ALA A CA 1
ATOM 842 C C . ALA A 1 114 ? 0.348 -12.575 -6.075 1.00 98.00 114 ALA A C 1
ATOM 844 O O . ALA A 1 114 ? -0.293 -11.606 -6.467 1.00 98.00 114 ALA A O 1
ATOM 845 N N . GLU A 1 115 ? 0.456 -13.675 -6.817 1.00 97.88 115 GLU A N 1
ATOM 846 C CA . GLU A 1 115 ? -0.196 -13.820 -8.123 1.00 97.88 115 GLU A CA 1
ATOM 847 C C . GLU A 1 115 ? -1.721 -13.629 -8.018 1.00 97.88 115 GLU A C 1
ATOM 849 O O . GLU A 1 115 ? -2.312 -12.844 -8.770 1.00 97.88 115 GLU A O 1
ATOM 854 N N . ALA A 1 116 ? -2.357 -14.256 -7.022 1.00 97.94 116 ALA A N 1
ATOM 855 C CA . ALA A 1 116 ? -3.791 -14.134 -6.761 1.00 97.94 116 ALA A CA 1
ATOM 856 C C . ALA A 1 116 ? -4.228 -12.695 -6.426 1.00 97.94 116 ALA A C 1
ATOM 858 O O . ALA A 1 116 ? -5.305 -12.261 -6.848 1.00 97.94 116 ALA A O 1
ATOM 859 N N . TYR A 1 117 ? -3.405 -11.944 -5.689 1.00 98.12 117 TYR A N 1
ATOM 860 C CA . TYR A 1 117 ? -3.661 -10.537 -5.378 1.00 98.12 117 TYR A CA 1
ATOM 861 C C . TYR A 1 117 ? -3.393 -9.628 -6.585 1.00 98.12 117 TYR A C 1
ATOM 863 O O . TYR A 1 117 ? -4.284 -8.915 -7.052 1.00 98.12 117 TYR A O 1
ATOM 871 N N . PHE A 1 118 ? -2.170 -9.650 -7.114 1.00 97.75 118 PHE A N 1
ATOM 872 C CA . PHE A 1 118 ? -1.715 -8.691 -8.115 1.00 97.75 118 PHE A CA 1
ATOM 873 C C . PHE A 1 118 ? -2.432 -8.844 -9.457 1.00 97.75 118 PHE A C 1
ATOM 875 O O . PHE A 1 118 ? -2.658 -7.828 -10.116 1.00 97.75 118 PHE A O 1
ATOM 882 N N . SER A 1 119 ? -2.871 -10.049 -9.839 1.00 97.25 119 SER A N 1
ATOM 883 C CA . SER A 1 119 ? -3.668 -10.268 -11.061 1.00 97.25 119 SER A CA 1
ATOM 884 C C . SER A 1 119 ? -4.956 -9.431 -11.100 1.00 97.25 119 SER A C 1
ATOM 886 O O . SER A 1 119 ? -5.379 -8.985 -12.171 1.00 97.25 119 SER A O 1
ATOM 888 N N . LYS A 1 120 ? -5.531 -9.115 -9.931 1.00 96.50 120 LYS A N 1
ATOM 889 C CA . LYS A 1 120 ? -6.712 -8.245 -9.779 1.00 96.50 120 LYS A CA 1
ATOM 890 C C . LYS A 1 120 ? -6.368 -6.749 -9.796 1.00 96.50 120 LYS A C 1
ATOM 892 O O . LYS A 1 120 ? -7.239 -5.919 -10.039 1.00 96.50 120 LYS A O 1
ATOM 897 N N . GLY A 1 121 ? -5.091 -6.401 -9.651 1.00 93.94 121 GLY A N 1
ATOM 898 C CA . GLY A 1 121 ? -4.589 -5.031 -9.580 1.00 93.94 121 GLY A CA 1
ATOM 899 C C . GLY A 1 121 ? -4.412 -4.534 -8.146 1.00 93.94 121 GLY A C 1
ATOM 900 O O . GLY A 1 121 ? -5.046 -5.016 -7.213 1.00 93.94 121 GLY A O 1
ATOM 901 N N . THR A 1 122 ? -3.525 -3.552 -7.974 1.00 93.88 122 THR A N 1
ATOM 902 C CA . THR A 1 122 ? -3.238 -2.982 -6.656 1.00 93.88 122 THR A CA 1
ATOM 903 C C . THR A 1 122 ? -4.368 -2.080 -6.172 1.00 93.88 122 THR A C 1
ATOM 905 O O . THR A 1 122 ? -4.939 -1.302 -6.940 1.00 93.88 122 THR A O 1
ATOM 908 N N . LYS A 1 123 ? -4.658 -2.144 -4.871 1.00 96.44 123 LYS A N 1
ATOM 909 C CA . LYS A 1 123 ? -5.749 -1.390 -4.247 1.00 96.44 123 LYS A CA 1
ATOM 910 C C . LYS A 1 123 ? -5.267 -0.070 -3.651 1.00 96.44 123 LYS A C 1
ATOM 912 O O . LYS A 1 123 ? -4.364 -0.039 -2.815 1.00 96.44 123 LYS A O 1
ATOM 917 N N . ASN A 1 124 ? -5.876 1.027 -4.094 1.00 96.38 124 ASN A N 1
ATOM 918 C CA . ASN A 1 124 ? -5.668 2.371 -3.556 1.00 96.38 124 ASN A CA 1
ATOM 919 C C . ASN A 1 124 ? -7.020 3.081 -3.455 1.00 96.38 124 ASN A C 1
ATOM 921 O O . ASN A 1 124 ? -7.862 2.884 -4.329 1.00 96.38 124 ASN A O 1
ATOM 925 N N . ILE A 1 125 ? -7.190 3.930 -2.448 1.00 97.56 125 ILE A N 1
ATOM 926 C CA . ILE A 1 125 ? -8.387 4.757 -2.241 1.00 97.56 125 ILE A CA 1
ATOM 927 C C . ILE A 1 125 ? -7.983 6.232 -2.143 1.00 97.56 125 ILE A C 1
ATOM 929 O O . ILE A 1 125 ? -6.885 6.533 -1.662 1.00 97.56 125 ILE A O 1
ATOM 933 N N . LYS A 1 126 ? -8.799 7.164 -2.649 1.00 95.88 126 LYS A N 1
ATOM 934 C CA . LYS A 1 126 ? -8.493 8.599 -2.533 1.00 95.88 126 LYS A CA 1
ATOM 935 C C . LYS A 1 126 ? -8.863 9.117 -1.146 1.00 95.88 126 LYS A C 1
ATOM 937 O O . LYS A 1 126 ? -9.785 8.610 -0.520 1.00 95.88 126 LYS A O 1
ATOM 942 N N . ALA A 1 127 ? -8.186 10.178 -0.713 1.00 95.31 127 ALA A N 1
ATOM 943 C CA . ALA A 1 127 ? -8.541 10.876 0.519 1.00 95.31 127 ALA A CA 1
ATOM 944 C C . ALA A 1 127 ? -9.967 11.451 0.476 1.00 95.31 127 ALA A C 1
ATOM 946 O O . ALA A 1 127 ? -10.664 11.362 1.477 1.00 95.31 127 ALA A O 1
ATOM 947 N N . SER A 1 128 ? -10.422 11.936 -0.686 1.00 95.00 128 SER A N 1
ATOM 948 C CA . SER A 1 128 ? -11.806 12.383 -0.889 1.00 95.00 128 SER A CA 1
ATOM 949 C C . SER A 1 128 ? -12.824 11.282 -0.615 1.00 95.00 128 SER A C 1
ATOM 951 O O . SER A 1 128 ? -13.785 11.523 0.095 1.00 95.00 128 SER A O 1
ATOM 953 N N . ASP A 1 129 ? -12.581 10.073 -1.124 1.00 97.06 129 ASP A N 1
ATOM 954 C CA . ASP A 1 129 ? -13.527 8.960 -1.005 1.00 97.06 129 ASP A CA 1
ATOM 955 C C . ASP A 1 129 ? -13.602 8.481 0.458 1.00 97.06 129 ASP A C 1
ATOM 957 O O . ASP A 1 129 ? -14.677 8.219 0.983 1.00 97.06 129 ASP A O 1
ATOM 961 N N . VAL A 1 130 ? -12.456 8.433 1.154 1.00 97.31 130 VAL A N 1
ATOM 962 C CA . VAL A 1 130 ? -12.417 8.139 2.599 1.00 97.31 130 VAL A CA 1
ATOM 963 C C . VAL A 1 130 ? -13.131 9.230 3.394 1.00 97.31 130 VAL A C 1
ATOM 965 O O . VAL A 1 130 ? -13.888 8.923 4.306 1.00 97.31 130 VAL A O 1
ATOM 968 N N . PHE A 1 131 ? -12.895 10.500 3.062 1.00 95.44 131 PHE A N 1
ATOM 969 C CA . PHE A 1 131 ? -13.561 11.618 3.719 1.00 95.44 131 PHE A CA 1
ATOM 970 C C . PHE A 1 131 ? -15.077 11.571 3.509 1.00 95.44 131 PHE A C 1
ATOM 972 O O . PHE A 1 131 ? -15.813 11.791 4.463 1.00 95.44 131 PHE A O 1
ATOM 979 N N . GLU A 1 132 ? -15.542 11.266 2.299 1.00 95.88 132 GLU A N 1
ATOM 980 C CA . GLU A 1 132 ? -16.966 11.118 1.993 1.00 95.88 132 GLU A CA 1
ATOM 981 C C . GLU A 1 132 ? -17.608 10.019 2.844 1.00 95.88 132 GLU A C 1
ATOM 983 O O . GLU A 1 132 ? -18.587 10.321 3.518 1.00 95.88 132 GLU A O 1
ATOM 988 N N . ASN A 1 133 ? -17.018 8.817 2.909 1.00 95.31 133 ASN A N 1
ATOM 989 C CA . ASN A 1 133 ? -17.528 7.729 3.759 1.00 95.31 133 ASN A CA 1
ATOM 990 C C . ASN A 1 133 ? -17.647 8.167 5.230 1.00 95.31 133 ASN A C 1
ATOM 992 O O . ASN A 1 133 ? -18.718 8.100 5.812 1.00 95.31 133 ASN A O 1
ATOM 996 N N . LEU A 1 134 ? -16.588 8.758 5.798 1.00 94.81 134 LEU A N 1
ATOM 997 C CA . LEU A 1 134 ? -16.585 9.192 7.205 1.00 94.81 134 LEU A CA 1
ATOM 998 C C . LEU A 1 134 ? -17.582 10.325 7.524 1.00 94.81 134 LEU A C 1
ATOM 1000 O O . LEU A 1 134 ? -17.769 10.665 8.693 1.00 94.81 134 LEU A O 1
ATOM 1004 N N . ASN A 1 135 ? -18.158 10.982 6.511 1.00 94.19 135 ASN A N 1
ATOM 1005 C CA . ASN A 1 135 ? -19.013 12.163 6.670 1.00 94.19 135 ASN A CA 1
ATOM 1006 C C . ASN A 1 135 ? -20.385 12.020 5.989 1.00 94.19 135 ASN A C 1
ATOM 1008 O O . ASN A 1 135 ? -21.127 13.003 5.918 1.00 94.19 135 ASN A O 1
ATOM 1012 N N . ASP A 1 136 ? -20.753 10.832 5.507 1.00 95.00 136 ASP A N 1
ATOM 1013 C CA . ASP A 1 136 ? -22.057 10.589 4.877 1.00 95.00 136 ASP A CA 1
ATOM 1014 C C . ASP A 1 136 ? -23.183 10.297 5.892 1.00 95.00 136 ASP A C 1
ATOM 1016 O O . ASP A 1 136 ? -24.366 10.344 5.546 1.00 95.00 136 ASP A O 1
ATOM 1020 N N . GLY A 1 137 ? -22.824 10.071 7.161 1.00 94.81 137 GLY A N 1
ATOM 1021 C CA . GLY A 1 137 ? -23.747 9.764 8.253 1.00 94.81 137 GLY A CA 1
ATOM 1022 C C . GLY A 1 137 ? -24.054 8.271 8.434 1.00 94.81 137 GLY A C 1
ATOM 1023 O O . GLY A 1 137 ? -24.885 7.943 9.284 1.00 94.81 137 GLY A O 1
ATOM 1024 N N . ASP A 1 138 ? -23.396 7.379 7.690 1.00 94.38 138 ASP A N 1
ATOM 1025 C CA . ASP A 1 138 ? -23.521 5.923 7.759 1.00 94.38 138 ASP A CA 1
ATOM 1026 C C . ASP A 1 138 ? -22.212 5.254 8.211 1.00 94.38 138 ASP A C 1
ATOM 1028 O O . ASP A 1 138 ? -21.431 4.725 7.425 1.00 94.38 138 ASP A O 1
ATOM 1032 N N . ALA A 1 139 ? -22.036 5.142 9.529 1.00 91.69 139 ALA A N 1
ATOM 1033 C CA . ALA A 1 139 ? -20.859 4.496 10.113 1.00 91.69 139 ALA A CA 1
ATOM 1034 C C . ALA A 1 139 ? -20.701 2.994 9.769 1.00 91.69 139 ALA A C 1
ATOM 1036 O O . ALA A 1 139 ? -19.720 2.363 10.172 1.00 91.69 139 ALA A O 1
ATOM 1037 N N . SER A 1 140 ? -21.666 2.368 9.078 1.00 92.06 140 SER A N 1
ATOM 1038 C CA . SER A 1 140 ? -21.549 0.967 8.659 1.00 92.06 140 SER A CA 1
ATOM 1039 C C . SER A 1 140 ? -20.577 0.767 7.494 1.00 92.06 140 SER A C 1
ATOM 1041 O O . SER A 1 140 ? -20.052 -0.339 7.339 1.00 92.06 140 SER A O 1
ATOM 1043 N N . ASN A 1 141 ? -20.300 1.819 6.716 1.00 93.31 141 ASN A N 1
ATOM 1044 C CA . ASN A 1 141 ? -19.344 1.790 5.609 1.00 93.31 141 ASN A CA 1
ATOM 1045 C C . ASN A 1 141 ? -17.956 2.359 5.981 1.00 93.31 141 ASN A C 1
ATOM 1047 O O . ASN A 1 141 ? -17.032 2.293 5.161 1.00 93.31 141 ASN A O 1
ATOM 1051 N N . ASP A 1 142 ? -17.801 2.861 7.212 1.00 95.38 142 ASP A N 1
ATOM 1052 C CA . ASP A 1 142 ? -16.556 3.447 7.696 1.00 95.38 142 ASP A CA 1
ATOM 1053 C C . ASP A 1 142 ? -15.415 2.418 7.663 1.00 95.38 142 ASP A C 1
ATOM 1055 O O . ASP A 1 142 ? -15.513 1.342 8.281 1.00 95.38 142 ASP A O 1
ATOM 1059 N N . PRO A 1 143 ? -14.294 2.731 6.988 1.00 97.25 143 PRO A N 1
ATOM 1060 C CA . PRO A 1 143 ? -13.153 1.838 6.961 1.00 97.25 143 PRO A CA 1
ATOM 1061 C C . PRO A 1 143 ? -12.463 1.781 8.326 1.00 97.25 143 PRO A C 1
ATOM 1063 O O . PRO A 1 143 ? -12.428 2.743 9.092 1.00 97.25 143 PRO A O 1
ATOM 1066 N N . PHE A 1 144 ? -11.802 0.660 8.599 1.00 97.62 144 PHE A N 1
ATOM 1067 C CA . PHE A 1 144 ? -10.831 0.578 9.679 1.00 97.62 144 PHE A CA 1
ATOM 1068 C C . PHE A 1 144 ? -9.544 1.303 9.263 1.00 97.62 144 PHE A C 1
ATOM 1070 O O . PHE A 1 144 ? -8.823 0.862 8.363 1.00 97.62 144 PHE A O 1
ATOM 1077 N N . LEU A 1 145 ? -9.275 2.442 9.896 1.00 98.25 145 LEU A N 1
ATOM 1078 C CA . LEU A 1 145 ? -8.190 3.346 9.527 1.00 98.25 145 LEU A CA 1
ATOM 1079 C C . LEU A 1 145 ? -6.920 3.041 10.320 1.00 98.25 145 LEU A C 1
ATOM 1081 O O . LEU A 1 145 ? -6.940 2.980 11.546 1.00 98.25 145 LEU A O 1
ATOM 1085 N N . ILE A 1 146 ? -5.797 2.902 9.620 1.00 98.56 146 ILE A N 1
ATOM 1086 C CA . ILE A 1 146 ? -4.495 2.585 10.208 1.00 98.56 146 ILE A CA 1
ATOM 1087 C C . ILE A 1 146 ? -3.461 3.605 9.739 1.00 98.56 146 ILE A C 1
ATOM 1089 O O . ILE A 1 146 ? -3.128 3.669 8.554 1.00 98.56 146 ILE A O 1
ATOM 1093 N N . ASP A 1 147 ? -2.858 4.317 10.685 1.00 98.00 147 ASP A N 1
ATOM 1094 C CA . ASP A 1 147 ? -1.732 5.206 10.435 1.00 98.00 147 ASP A CA 1
ATOM 1095 C C . ASP A 1 147 ? -0.413 4.529 10.823 1.00 98.00 147 ASP A C 1
ATOM 1097 O O . ASP A 1 147 ? -0.159 4.249 11.997 1.00 98.00 147 ASP A O 1
ATOM 1101 N N . VAL A 1 148 ? 0.456 4.289 9.836 1.00 97.75 148 VAL A N 1
ATOM 1102 C CA . VAL A 1 148 ? 1.774 3.665 10.048 1.00 97.75 148 VAL A CA 1
ATOM 1103 C C . VAL A 1 148 ? 2.930 4.664 10.137 1.00 97.75 148 VAL A C 1
ATOM 1105 O O . VAL A 1 148 ? 4.103 4.273 10.081 1.00 97.75 148 VAL A O 1
ATOM 1108 N N . ARG A 1 149 ? 2.633 5.966 10.244 1.00 95.31 149 ARG A N 1
ATOM 1109 C CA . ARG A 1 149 ? 3.630 6.998 10.558 1.00 95.31 149 ARG A CA 1
ATOM 1110 C C . ARG A 1 149 ? 4.149 6.817 11.983 1.00 95.31 149 ARG A C 1
ATOM 1112 O O . ARG A 1 149 ? 3.631 6.041 12.786 1.00 95.31 149 ARG A O 1
ATOM 1119 N N . LYS A 1 150 ? 5.226 7.539 12.287 1.00 93.06 150 LYS A N 1
ATOM 1120 C CA . LYS A 1 150 ? 5.786 7.567 13.637 1.00 93.06 150 LYS A CA 1
ATOM 1121 C C . LYS A 1 150 ? 4.754 8.096 14.648 1.00 93.06 150 LYS A C 1
ATOM 1123 O O . LYS A 1 150 ? 4.008 9.007 14.279 1.00 93.06 150 LYS A O 1
ATOM 1128 N N . PRO A 1 151 ? 4.770 7.613 15.905 1.00 94.06 151 PRO A N 1
ATOM 1129 C CA . PRO A 1 151 ? 3.833 8.055 16.937 1.00 94.06 151 PRO A CA 1
ATOM 1130 C C . PRO A 1 151 ? 3.804 9.572 17.129 1.00 94.06 151 PRO A C 1
ATOM 1132 O O . PRO A 1 151 ? 2.737 10.144 17.313 1.00 94.06 151 PRO A O 1
ATOM 1135 N N . GLU A 1 152 ? 4.953 10.247 17.015 1.00 91.69 152 GLU A N 1
ATOM 1136 C CA . GLU A 1 152 ? 5.021 11.703 17.189 1.00 91.69 152 GLU A CA 1
ATOM 1137 C C . GLU A 1 152 ? 4.293 12.453 16.063 1.00 91.69 152 GLU A C 1
ATOM 1139 O O . GLU A 1 152 ? 3.629 13.455 16.313 1.00 91.69 152 GLU A O 1
ATOM 1144 N N . ASP A 1 153 ? 4.385 11.954 14.825 1.00 91.25 153 ASP A N 1
ATOM 1145 C CA . ASP A 1 153 ? 3.722 12.569 13.669 1.00 91.25 153 ASP A CA 1
ATOM 1146 C C . ASP A 1 153 ? 2.216 12.251 13.646 1.00 91.25 153 ASP A C 1
ATOM 1148 O O . ASP A 1 153 ? 1.429 13.053 13.153 1.00 91.25 153 ASP A O 1
ATOM 1152 N N . TYR A 1 154 ? 1.816 11.096 14.188 1.00 93.06 154 TYR A N 1
ATOM 1153 C CA . TYR A 1 154 ? 0.415 10.751 14.433 1.00 93.06 154 TYR A CA 1
ATOM 1154 C C . TYR A 1 154 ? -0.197 11.641 15.525 1.00 93.06 154 TYR A C 1
ATOM 1156 O O . TYR A 1 154 ? -1.259 12.226 15.323 1.00 93.06 154 TYR A O 1
ATOM 1164 N N . ALA A 1 155 ? 0.492 11.802 16.659 1.00 91.06 155 ALA A N 1
ATOM 1165 C CA . ALA A 1 155 ? 0.025 12.614 17.784 1.00 91.06 155 ALA A CA 1
ATOM 1166 C C . ALA A 1 155 ? -0.088 14.105 17.431 1.00 91.06 155 ALA A C 1
ATOM 1168 O O . ALA A 1 155 ? -0.967 14.798 17.937 1.00 91.06 155 ALA A O 1
ATOM 1169 N N . ALA A 1 156 ? 0.774 14.596 16.536 1.00 89.19 156 ALA A N 1
ATOM 1170 C CA . ALA A 1 156 ? 0.697 15.959 16.018 1.00 89.19 156 ALA A CA 1
ATOM 1171 C C . ALA A 1 156 ? -0.517 16.197 15.095 1.00 89.19 156 ALA A C 1
ATOM 1173 O O . ALA A 1 156 ? -0.871 17.347 14.843 1.00 89.19 156 ALA A O 1
ATOM 1174 N N . GLY A 1 157 ? -1.145 15.133 14.590 1.00 89.94 157 GLY A N 1
ATOM 1175 C CA . GLY A 1 157 ? -2.333 15.197 13.749 1.00 89.94 157 GLY A CA 1
ATOM 1176 C C . GLY A 1 157 ? -2.463 13.963 12.859 1.00 89.94 157 GLY A C 1
ATOM 1177 O O . GLY A 1 157 ? -1.535 13.615 12.123 1.00 89.94 157 GLY A O 1
ATOM 1178 N N . HIS A 1 158 ? -3.621 13.315 12.885 1.00 92.88 158 HIS A N 1
ATOM 1179 C CA . HIS A 1 158 ? -3.936 12.123 12.095 1.00 92.88 158 HIS A CA 1
ATOM 1180 C C . HIS A 1 158 ? -5.385 12.140 11.592 1.00 92.88 158 HIS A C 1
ATOM 1182 O O . HIS A 1 158 ? -6.166 13.027 11.931 1.00 92.88 158 HIS A O 1
ATOM 1188 N N . ILE A 1 159 ? -5.732 11.174 10.740 1.00 95.31 159 ILE A N 1
ATOM 1189 C CA . ILE A 1 159 ? -7.098 11.014 10.224 1.00 95.31 159 ILE A CA 1
ATOM 1190 C C . ILE A 1 159 ? -8.004 10.615 11.398 1.00 95.31 159 ILE A C 1
ATOM 1192 O O . ILE A 1 159 ? -7.676 9.636 12.067 1.00 95.31 159 ILE A O 1
ATOM 1196 N N . PRO A 1 160 ? -9.111 11.326 11.674 1.00 93.94 160 PRO A N 1
ATOM 1197 C CA . PRO A 1 160 ? -10.019 10.979 12.765 1.00 93.94 160 PRO A CA 1
ATOM 1198 C C . PRO A 1 160 ? -10.419 9.497 12.734 1.00 93.94 160 PRO A C 1
ATOM 1200 O O . PRO A 1 160 ? -10.765 8.971 11.681 1.00 93.94 160 PRO A O 1
ATOM 1203 N N . GLY A 1 161 ? -10.327 8.818 13.881 1.00 94.38 161 GLY A N 1
ATOM 1204 C CA . GLY A 1 161 ? -10.618 7.383 13.992 1.00 94.38 161 GLY A CA 1
ATOM 1205 C C . GLY A 1 161 ? -9.455 6.443 13.641 1.00 94.38 161 GLY A C 1
ATOM 1206 O O . GLY A 1 161 ? -9.562 5.245 13.890 1.00 94.38 161 GLY A O 1
ATOM 1207 N N . ALA A 1 162 ? -8.338 6.944 13.100 1.00 97.06 162 ALA A N 1
ATOM 1208 C CA . ALA A 1 162 ? -7.196 6.100 12.751 1.00 97.06 162 ALA A CA 1
ATOM 1209 C C . ALA A 1 162 ? -6.432 5.598 13.979 1.00 97.06 162 ALA A C 1
ATOM 1211 O O . ALA A 1 162 ? -6.100 6.379 14.870 1.00 97.06 162 ALA A O 1
ATOM 1212 N N . VAL A 1 163 ? -6.063 4.317 13.976 1.00 97.25 163 VAL A N 1
ATOM 1213 C CA . VAL A 1 163 ? -5.178 3.713 14.984 1.00 97.25 163 VAL A CA 1
ATOM 1214 C C . VAL A 1 163 ? -3.718 3.833 14.552 1.00 97.25 163 VAL A C 1
ATOM 1216 O O . VAL A 1 163 ? -3.395 3.629 13.379 1.00 97.25 163 VAL A O 1
ATOM 1219 N N . ASN A 1 164 ? -2.804 4.144 15.477 1.00 97.31 164 ASN A N 1
ATOM 1220 C CA . ASN A 1 164 ? -1.376 4.171 15.153 1.00 97.31 164 ASN A CA 1
ATOM 1221 C C . ASN A 1 164 ? -0.753 2.777 15.286 1.00 97.31 164 ASN A C 1
ATOM 1223 O O . ASN A 1 164 ? -0.705 2.206 16.372 1.00 97.31 164 ASN A O 1
ATOM 1227 N N . MET A 1 165 ? -0.225 2.237 14.186 1.00 96.88 165 MET A N 1
ATOM 1228 C CA . MET A 1 165 ? 0.447 0.935 14.177 1.00 96.88 165 MET A CA 1
ATOM 1229 C C . MET A 1 165 ? 1.758 1.011 13.405 1.00 96.88 165 MET A C 1
ATOM 1231 O O . MET A 1 165 ? 1.786 1.265 12.207 1.00 96.88 165 MET A O 1
ATOM 1235 N N . SER A 1 166 ? 2.878 0.736 14.068 1.00 95.88 166 SER A N 1
ATOM 1236 C CA . SER A 1 166 ? 4.189 0.773 13.415 1.00 95.88 166 SER A CA 1
ATOM 1237 C C . SER A 1 166 ? 4.301 -0.270 12.301 1.00 95.88 166 SER A C 1
ATOM 1239 O O . SER A 1 166 ? 4.173 -1.468 12.550 1.00 95.88 166 SER A O 1
ATOM 1241 N N . ALA A 1 167 ? 4.680 0.162 11.092 1.00 94.69 167 ALA A N 1
ATOM 1242 C CA . ALA A 1 167 ? 4.967 -0.741 9.971 1.00 94.69 167 ALA A CA 1
ATOM 1243 C C . ALA A 1 167 ? 6.037 -1.806 10.304 1.00 94.69 167 ALA A C 1
ATOM 1245 O O . ALA A 1 167 ? 6.041 -2.880 9.712 1.00 94.69 167 ALA A O 1
ATOM 1246 N N . LYS A 1 168 ? 6.940 -1.531 11.260 1.00 93.19 168 LYS A N 1
ATOM 1247 C CA . LYS A 1 168 ? 8.020 -2.458 11.653 1.00 93.19 168 LYS A CA 1
ATOM 1248 C C . LYS A 1 168 ? 7.528 -3.661 12.453 1.00 93.19 168 LYS A C 1
ATOM 1250 O O . LYS A 1 168 ? 8.146 -4.716 12.398 1.00 93.19 168 LYS A O 1
ATOM 1255 N N . THR A 1 169 ? 6.466 -3.482 13.229 1.00 94.75 169 THR A N 1
ATOM 1256 C CA . THR A 1 169 ? 5.891 -4.516 14.102 1.00 94.75 169 THR A CA 1
ATOM 1257 C C . THR A 1 169 ? 4.480 -4.890 13.662 1.00 94.75 169 THR A C 1
ATOM 1259 O O . THR A 1 169 ? 3.759 -5.554 14.397 1.00 94.75 169 THR A O 1
ATOM 1262 N N . PHE A 1 170 ? 4.073 -4.472 12.464 1.00 95.94 170 PHE A N 1
ATOM 1263 C CA . PHE A 1 170 ? 2.697 -4.571 11.993 1.00 95.94 170 PHE A CA 1
ATOM 1264 C C . PHE A 1 170 ? 2.184 -6.014 11.944 1.00 95.94 170 PHE A C 1
ATOM 1266 O O . PHE A 1 170 ? 1.079 -6.300 12.386 1.00 95.94 170 PHE A O 1
ATOM 1273 N N . PHE A 1 171 ? 3.021 -6.930 11.456 1.00 95.19 171 PHE A N 1
ATOM 1274 C CA . PHE A 1 171 ? 2.666 -8.334 11.239 1.00 95.19 171 PHE A CA 1
ATOM 1275 C C . PHE A 1 171 ? 2.953 -9.237 12.450 1.00 95.19 171 PHE A C 1
ATOM 1277 O O . PHE A 1 171 ? 3.089 -10.449 12.294 1.00 95.19 171 PHE A O 1
ATOM 1284 N N . THR A 1 172 ? 3.070 -8.684 13.665 1.00 94.62 172 THR A N 1
ATOM 1285 C CA . THR A 1 172 ? 3.085 -9.522 14.875 1.00 94.62 172 THR A CA 1
ATOM 1286 C C . THR A 1 172 ? 1.693 -10.120 15.114 1.00 94.62 172 THR A C 1
ATOM 1288 O O . THR A 1 172 ? 0.694 -9.479 14.779 1.00 94.62 172 THR A O 1
ATOM 1291 N N . PRO A 1 173 ? 1.583 -11.311 15.737 1.00 92.19 173 PRO A N 1
ATOM 1292 C CA . PRO A 1 173 ? 0.282 -11.904 16.054 1.00 92.19 173 PRO A CA 1
ATOM 1293 C C . PRO A 1 173 ? -0.627 -10.967 16.857 1.00 92.19 173 PRO A C 1
ATOM 1295 O O . PRO A 1 173 ? -1.817 -10.876 16.578 1.00 92.19 173 PRO A O 1
ATOM 1298 N N . GLU A 1 174 ? -0.049 -10.225 17.807 1.00 92.00 174 GLU A N 1
ATOM 1299 C CA . GLU A 1 174 ? -0.763 -9.243 18.627 1.00 92.00 174 GLU A CA 1
ATOM 1300 C C . GLU A 1 174 ? -1.379 -8.117 17.787 1.00 92.00 174 GLU A C 1
ATOM 1302 O O . GLU A 1 174 ? -2.516 -7.723 18.019 1.00 92.00 174 GLU A O 1
ATOM 1307 N N . ASN A 1 175 ? -0.641 -7.593 16.807 1.00 94.12 175 ASN A N 1
ATOM 1308 C CA . ASN A 1 175 ? -1.120 -6.495 15.977 1.00 94.12 175 ASN A CA 1
ATOM 1309 C C . ASN A 1 175 ? -2.114 -6.964 14.916 1.00 94.12 175 ASN A C 1
ATOM 1311 O O . ASN A 1 175 ? -3.099 -6.275 14.680 1.00 94.12 175 ASN A O 1
ATOM 1315 N N . LEU A 1 176 ? -1.919 -8.150 14.338 1.00 94.88 176 LEU A N 1
ATOM 1316 C CA . LEU A 1 176 ? -2.891 -8.734 13.410 1.00 94.88 176 LEU A CA 1
ATOM 1317 C C . LEU A 1 176 ? -4.227 -9.052 14.092 1.00 94.88 176 LEU A C 1
ATOM 1319 O O . LEU A 1 176 ? -5.275 -8.852 13.485 1.00 94.88 176 LEU A O 1
ATOM 1323 N N . ALA A 1 177 ? -4.208 -9.463 15.364 1.00 94.12 177 ALA A N 1
ATOM 1324 C CA . ALA A 1 177 ? -5.423 -9.697 16.145 1.00 94.12 177 ALA A CA 1
ATOM 1325 C C . ALA A 1 177 ? -6.250 -8.421 16.392 1.00 94.12 177 ALA A C 1
ATOM 1327 O O . ALA A 1 177 ? -7.408 -8.513 16.779 1.00 94.12 177 ALA A O 1
ATOM 1328 N N . LYS A 1 178 ? -5.694 -7.227 16.162 1.00 95.25 178 LYS A N 1
ATOM 1329 C CA . LYS A 1 178 ? -6.405 -5.946 16.314 1.00 95.25 178 LYS A CA 1
ATOM 1330 C C . LYS A 1 178 ? -7.123 -5.503 15.034 1.00 95.25 178 LYS A C 1
ATOM 1332 O O . LYS A 1 178 ? -7.805 -4.483 15.052 1.00 95.25 178 LYS A O 1
ATOM 1337 N N . ILE A 1 179 ? -6.952 -6.229 13.926 1.00 96.50 179 ILE A N 1
ATOM 1338 C CA . ILE A 1 179 ? -7.442 -5.827 12.606 1.00 96.50 179 ILE A CA 1
ATOM 1339 C C . ILE A 1 179 ? -8.711 -6.621 12.257 1.00 96.50 179 ILE A C 1
ATOM 1341 O O . ILE A 1 179 ? -8.626 -7.843 12.110 1.00 96.50 179 ILE A O 1
ATOM 1345 N N . PRO A 1 180 ? -9.868 -5.960 12.066 1.00 95.31 180 PRO A N 1
ATOM 1346 C CA . PRO A 1 180 ? -11.098 -6.632 11.661 1.00 95.31 180 PRO A CA 1
ATOM 1347 C C . PRO A 1 180 ? -10.991 -7.179 10.233 1.00 95.31 180 PRO A C 1
ATOM 1349 O O . PRO A 1 180 ? -10.608 -6.464 9.307 1.00 95.31 180 PRO A O 1
ATOM 1352 N N . ALA A 1 181 ? -11.342 -8.452 10.047 1.00 94.38 181 ALA A N 1
ATOM 1353 C CA . ALA A 1 181 ? -11.316 -9.118 8.741 1.00 94.38 181 ALA A CA 1
ATOM 1354 C C . ALA A 1 181 ? -12.570 -8.842 7.887 1.00 94.38 181 ALA A C 1
ATOM 1356 O O . ALA A 1 181 ? -12.556 -9.063 6.678 1.00 94.38 181 ALA A O 1
ATOM 1357 N N . ASP A 1 182 ? -13.650 -8.372 8.511 1.00 93.44 182 ASP A N 1
ATOM 1358 C CA . ASP A 1 182 ? -14.967 -8.118 7.919 1.00 93.44 182 ASP A CA 1
ATOM 1359 C C . ASP A 1 182 ? -15.178 -6.658 7.487 1.00 93.44 182 ASP A C 1
ATOM 1361 O O . ASP A 1 182 ? -16.260 -6.301 7.020 1.00 93.44 182 ASP A O 1
ATOM 1365 N N . LYS A 1 183 ? -14.147 -5.815 7.610 1.00 95.31 183 LYS A N 1
ATOM 1366 C CA . LYS A 1 183 ? -14.181 -4.403 7.221 1.00 95.31 183 LYS A CA 1
ATOM 1367 C C . LYS A 1 183 ? -13.168 -4.084 6.132 1.00 95.31 183 LYS A C 1
ATOM 1369 O O . LYS A 1 183 ? -12.096 -4.684 6.055 1.00 95.31 183 LYS A O 1
ATOM 1374 N N . GLN A 1 184 ? -13.482 -3.056 5.345 1.00 98.06 184 GLN A N 1
ATOM 1375 C CA . GLN A 1 184 ? -12.472 -2.382 4.539 1.00 98.06 184 GLN A CA 1
ATOM 1376 C C . GLN A 1 184 ? -11.411 -1.787 5.470 1.00 98.06 184 GLN A C 1
ATOM 1378 O O . GLN A 1 184 ? -11.743 -1.119 6.447 1.00 98.06 184 GLN A O 1
ATOM 1383 N N . ILE A 1 185 ? -10.136 -1.994 5.152 1.00 98.62 185 ILE A N 1
ATOM 1384 C CA . ILE A 1 185 ? -9.010 -1.409 5.883 1.00 98.62 185 ILE A CA 1
ATOM 1385 C C . ILE A 1 185 ? -8.355 -0.356 5.005 1.00 98.62 185 ILE A C 1
ATOM 1387 O O . ILE A 1 185 ? -8.020 -0.621 3.852 1.00 98.62 185 ILE A O 1
ATOM 1391 N N . VAL A 1 186 ? -8.106 0.826 5.555 1.00 98.75 186 VAL A N 1
ATOM 1392 C CA . VAL A 1 186 ? -7.367 1.885 4.867 1.00 98.75 186 VAL A CA 1
ATOM 1393 C C . VAL A 1 186 ? -6.102 2.184 5.650 1.00 98.75 186 VAL A C 1
ATOM 1395 O O . VAL A 1 186 ? -6.149 2.611 6.800 1.00 98.75 186 VAL A O 1
ATOM 1398 N N . VAL A 1 187 ? -4.955 1.962 5.012 1.00 98.81 187 VAL A N 1
ATOM 1399 C CA . VAL A 1 187 ? -3.641 2.196 5.613 1.00 98.81 187 VAL A CA 1
ATOM 1400 C C . VAL A 1 187 ? -3.031 3.457 5.014 1.00 98.81 187 VAL A C 1
ATOM 1402 O O . VAL A 1 187 ? -2.904 3.573 3.791 1.00 98.81 187 VAL A O 1
ATOM 1405 N N . ASN A 1 188 ? -2.593 4.389 5.857 1.00 97.94 188 ASN A N 1
ATOM 1406 C CA . ASN A 1 188 ? -1.849 5.572 5.443 1.00 97.94 188 ASN A CA 1
ATOM 1407 C C . ASN A 1 188 ? -0.442 5.601 6.049 1.00 97.94 188 ASN A C 1
ATOM 1409 O O . ASN A 1 188 ? -0.181 5.132 7.151 1.00 97.94 188 ASN A O 1
ATOM 1413 N N . CYS A 1 189 ? 0.491 6.193 5.308 1.00 95.50 189 CYS A N 1
ATOM 1414 C CA . CYS A 1 189 ? 1.763 6.673 5.844 1.00 95.50 189 CYS A CA 1
ATOM 1415 C C . CYS A 1 189 ? 1.951 8.130 5.400 1.00 95.50 189 CYS A C 1
ATOM 1417 O O . CYS A 1 189 ? 0.971 8.797 5.088 1.00 95.50 189 CYS A O 1
ATOM 1419 N N . TYR A 1 190 ? 3.179 8.641 5.305 1.00 92.56 190 TYR A N 1
ATOM 1420 C CA . TYR A 1 190 ? 3.415 9.997 4.793 1.00 92.56 190 TYR A CA 1
ATOM 1421 C C . TYR A 1 190 ? 3.013 10.164 3.319 1.00 92.56 190 TYR A C 1
ATOM 1423 O O . TYR A 1 190 ? 2.338 11.128 2.985 1.00 92.56 190 TYR A O 1
ATOM 1431 N N . THR A 1 191 ? 3.420 9.227 2.452 1.00 90.12 191 THR A N 1
ATOM 1432 C CA . THR A 1 191 ? 3.307 9.348 0.979 1.00 90.12 191 THR A CA 1
ATOM 1433 C C . THR A 1 191 ? 2.646 8.143 0.297 1.00 90.12 191 THR A C 1
ATOM 1435 O O . THR A 1 191 ? 2.649 8.023 -0.926 1.00 90.12 191 THR A O 1
ATOM 1438 N N . GLY A 1 192 ? 2.127 7.196 1.082 1.00 94.00 192 GLY A N 1
ATOM 1439 C CA . GLY A 1 192 ? 1.521 5.947 0.604 1.00 94.00 192 GLY A CA 1
ATOM 1440 C C . GLY A 1 192 ? 2.520 4.834 0.245 1.00 94.00 192 GLY A C 1
ATOM 1441 O O . GLY A 1 192 ? 2.117 3.705 -0.005 1.00 94.00 192 GLY A O 1
ATOM 1442 N N . GLN A 1 193 ? 3.833 5.089 0.230 1.00 94.31 193 GLN A N 1
ATOM 1443 C CA . GLN A 1 193 ? 4.833 4.073 -0.152 1.00 94.31 193 GLN A CA 1
ATOM 1444 C C . GLN A 1 193 ? 5.020 2.984 0.918 1.00 94.31 193 GLN A C 1
ATOM 1446 O O . GLN A 1 193 ? 4.930 1.797 0.621 1.00 94.31 193 GLN A O 1
ATOM 1451 N N . THR A 1 194 ? 5.220 3.359 2.184 1.00 96.75 194 THR A N 1
ATOM 1452 C CA . THR A 1 194 ? 5.302 2.384 3.292 1.00 96.75 194 THR A CA 1
ATOM 1453 C C . THR A 1 194 ? 3.967 1.677 3.523 1.00 96.75 194 THR A C 1
ATOM 1455 O O . THR A 1 194 ? 3.945 0.461 3.673 1.00 96.75 194 THR A O 1
ATOM 1458 N N . ALA A 1 195 ? 2.854 2.418 3.489 1.00 98.19 195 ALA A N 1
ATOM 1459 C CA . ALA A 1 195 ? 1.515 1.843 3.610 1.00 98.19 195 ALA A CA 1
ATOM 1460 C C . ALA A 1 195 ? 1.212 0.850 2.477 1.00 98.19 195 ALA A C 1
ATOM 1462 O O . ALA A 1 195 ? 0.659 -0.212 2.733 1.00 98.19 195 ALA A O 1
ATOM 1463 N N . SER A 1 196 ? 1.677 1.117 1.254 1.00 98.12 196 SER A N 1
ATOM 1464 C CA . SER A 1 196 ? 1.601 0.162 0.145 1.00 98.12 196 SER A CA 1
ATOM 1465 C C . SER A 1 196 ? 2.250 -1.190 0.474 1.00 98.12 196 SER A C 1
ATOM 1467 O O . SER A 1 196 ? 1.652 -2.215 0.169 1.00 98.12 196 SER A O 1
ATOM 1469 N N . GLN A 1 197 ? 3.414 -1.223 1.135 1.00 98.31 197 GLN A N 1
ATOM 1470 C CA . GLN A 1 197 ? 4.045 -2.492 1.549 1.00 98.31 197 GLN A CA 1
ATOM 1471 C C . GLN A 1 197 ? 3.173 -3.268 2.541 1.00 98.31 197 GLN A C 1
ATOM 1473 O O . GLN A 1 197 ? 3.063 -4.486 2.458 1.00 98.31 197 GLN A O 1
ATOM 1478 N N . VAL A 1 198 ? 2.535 -2.556 3.473 1.00 98.44 198 VAL A N 1
ATOM 1479 C CA . VAL A 1 198 ? 1.618 -3.160 4.446 1.00 98.44 198 VAL A CA 1
ATOM 1480 C C . VAL A 1 198 ? 0.377 -3.717 3.739 1.00 98.44 198 VAL A C 1
ATOM 1482 O O . VAL A 1 198 ? -0.027 -4.850 3.982 1.00 98.44 198 VAL A O 1
ATOM 1485 N N . VAL A 1 199 ? -0.192 -2.948 2.809 1.00 98.62 199 VAL A N 1
ATOM 1486 C CA . VAL A 1 199 ? -1.415 -3.289 2.070 1.00 98.62 199 VAL A CA 1
ATOM 1487 C C . VAL A 1 199 ? -1.242 -4.516 1.181 1.00 98.62 199 VAL A C 1
ATOM 1489 O O . VAL A 1 199 ? -2.163 -5.330 1.113 1.00 98.62 199 VAL A O 1
ATOM 1492 N N . SER A 1 200 ? -0.094 -4.692 0.519 1.00 98.00 200 SER A N 1
ATOM 1493 C CA . SER A 1 200 ? 0.152 -5.898 -0.283 1.00 98.00 200 SER A CA 1
ATOM 1494 C C . SER A 1 200 ? 0.163 -7.156 0.573 1.00 98.00 200 SER A C 1
ATOM 1496 O O . SER A 1 200 ? -0.492 -8.132 0.217 1.00 98.00 200 SER A O 1
ATOM 1498 N N . VAL A 1 201 ? 0.842 -7.123 1.720 1.00 98.00 201 VAL A N 1
ATOM 1499 C CA . VAL A 1 201 ? 0.904 -8.278 2.623 1.00 98.00 201 VAL A CA 1
ATOM 1500 C C . VAL A 1 201 ? -0.464 -8.545 3.260 1.00 98.00 201 VAL A C 1
ATOM 1502 O O . VAL A 1 201 ? -0.902 -9.690 3.271 1.00 98.00 201 VAL A O 1
ATOM 1505 N N . LEU A 1 202 ? -1.194 -7.513 3.702 1.00 98.50 202 LEU A N 1
ATOM 1506 C CA . LEU A 1 202 ? -2.562 -7.667 4.214 1.00 98.50 202 LEU A CA 1
ATOM 1507 C C . LEU A 1 202 ? -3.499 -8.329 3.193 1.00 98.50 202 LEU A C 1
ATOM 1509 O O . LEU A 1 202 ? -4.209 -9.269 3.539 1.00 98.50 202 LEU A O 1
ATOM 1513 N N . ASN A 1 203 ? -3.478 -7.895 1.929 1.00 98.56 203 ASN A N 1
ATOM 1514 C CA . ASN A 1 203 ? -4.315 -8.520 0.900 1.00 98.56 203 ASN A CA 1
ATOM 1515 C C . ASN A 1 203 ? -3.897 -9.966 0.611 1.00 98.56 203 ASN A C 1
ATOM 1517 O O . ASN A 1 203 ? -4.763 -10.803 0.385 1.00 98.56 203 ASN A O 1
ATOM 1521 N N . MET A 1 204 ? -2.598 -10.284 0.643 1.00 98.12 204 MET A N 1
ATOM 1522 C CA . MET A 1 204 ? -2.123 -11.668 0.515 1.00 98.12 204 MET A CA 1
ATOM 1523 C C . MET A 1 204 ? -2.590 -12.555 1.679 1.00 98.12 204 MET A C 1
ATOM 1525 O O . MET A 1 204 ? -2.860 -13.736 1.468 1.00 98.12 204 MET A O 1
ATOM 1529 N N . LEU A 1 205 ? -2.744 -11.979 2.874 1.00 97.81 205 LEU A N 1
ATOM 1530 C CA . LEU A 1 205 ? -3.335 -12.626 4.049 1.00 97.81 205 LEU A CA 1
ATOM 1531 C C . LEU A 1 205 ? -4.873 -12.703 4.005 1.00 97.81 205 LEU A C 1
ATOM 1533 O O . LEU A 1 205 ? -5.457 -13.294 4.901 1.00 97.81 205 LEU A O 1
ATOM 1537 N N . GLY A 1 206 ? -5.527 -12.154 2.976 1.00 97.88 206 GLY A N 1
ATOM 1538 C CA . GLY A 1 206 ? -6.979 -12.250 2.782 1.00 97.88 206 GLY A CA 1
ATOM 1539 C C . GLY A 1 206 ? -7.794 -11.055 3.286 1.00 97.88 206 GLY A C 1
ATOM 1540 O O . GLY A 1 206 ? -9.016 -11.075 3.170 1.00 97.88 206 GLY A O 1
ATOM 1541 N N . TYR A 1 207 ? -7.154 -10.003 3.802 1.00 98.44 207 TYR A N 1
ATOM 1542 C CA . TYR A 1 207 ? -7.839 -8.771 4.210 1.00 98.44 207 TYR A CA 1
ATOM 1543 C C . TYR A 1 207 ? -8.251 -7.902 3.009 1.00 98.44 207 TYR A C 1
ATOM 1545 O O . TYR A 1 207 ? -7.556 -7.859 1.990 1.00 98.44 207 TYR A O 1
ATOM 1553 N N . ASP A 1 208 ? -9.323 -7.114 3.151 1.00 98.19 208 ASP A N 1
ATOM 1554 C CA . ASP A 1 208 ? -9.698 -6.082 2.174 1.00 98.19 208 ASP A CA 1
ATOM 1555 C C . ASP A 1 208 ? -9.012 -4.740 2.474 1.00 98.19 208 ASP A C 1
ATOM 1557 O O . ASP A 1 208 ? -9.619 -3.795 2.975 1.00 98.19 208 ASP A O 1
ATOM 1561 N N . ALA A 1 209 ? -7.706 -4.665 2.199 1.00 98.62 209 ALA A N 1
ATOM 1562 C CA . ALA A 1 209 ? -6.898 -3.487 2.514 1.00 98.62 209 ALA A CA 1
ATOM 1563 C C . ALA A 1 209 ? -6.647 -2.578 1.298 1.00 98.62 209 ALA A C 1
ATOM 1565 O O . ALA A 1 209 ? -6.336 -3.039 0.197 1.00 98.62 209 ALA A O 1
ATOM 1566 N N . TYR A 1 210 ? -6.693 -1.269 1.525 1.00 98.75 210 TYR A N 1
ATOM 1567 C CA . TYR A 1 210 ? -6.418 -0.215 0.557 1.00 98.75 210 TYR A CA 1
ATOM 1568 C C . TYR A 1 210 ? -5.321 0.700 1.086 1.00 98.75 210 TYR A C 1
ATOM 1570 O O . TYR A 1 210 ? -5.289 1.076 2.257 1.00 98.75 210 TYR A O 1
ATOM 1578 N N . ASN A 1 211 ? -4.418 1.100 0.198 1.00 98.50 211 ASN A N 1
ATOM 1579 C CA . ASN A 1 211 ? -3.470 2.163 0.493 1.00 98.50 211 ASN A CA 1
ATOM 1580 C C . ASN A 1 211 ? -4.148 3.521 0.276 1.00 98.50 211 ASN A C 1
ATOM 1582 O O . ASN A 1 211 ? -4.724 3.753 -0.792 1.00 98.50 211 ASN A O 1
ATOM 1586 N N . LEU A 1 212 ? -4.045 4.434 1.245 1.00 97.81 212 LEU A N 1
ATOM 1587 C CA . LEU A 1 212 ? -4.457 5.818 1.032 1.00 97.81 212 LEU A CA 1
ATOM 1588 C C . LEU A 1 212 ? -3.545 6.433 -0.032 1.00 97.81 212 LEU A C 1
ATOM 1590 O O . LEU A 1 212 ? -2.333 6.571 0.164 1.00 97.81 212 LEU A O 1
ATOM 1594 N N . LYS A 1 213 ? -4.121 6.782 -1.180 1.00 94.56 213 LYS A N 1
ATOM 1595 C CA . LYS A 1 213 ? -3.382 7.296 -2.329 1.00 94.56 213 LYS A CA 1
ATOM 1596 C C . LYS A 1 213 ? -2.651 8.580 -1.929 1.00 94.56 213 LYS A C 1
ATOM 1598 O O . LYS A 1 213 ? -3.279 9.541 -1.508 1.00 94.56 213 LYS A O 1
ATOM 1603 N N . PHE A 1 214 ? -1.324 8.568 -2.078 1.00 91.50 214 PHE A N 1
ATOM 1604 C CA . PHE A 1 214 ? -0.396 9.631 -1.643 1.00 91.50 214 PHE A CA 1
ATOM 1605 C C . PHE A 1 214 ? -0.256 9.812 -0.128 1.00 91.50 214 PHE A C 1
ATOM 1607 O O . PHE A 1 214 ? 0.437 10.724 0.317 1.00 91.50 214 PHE A O 1
ATOM 1614 N N . GLY A 1 215 ? -0.817 8.903 0.669 1.00 93.56 215 GLY A N 1
ATOM 1615 C CA . GLY A 1 215 ? -0.732 8.932 2.123 1.00 93.56 215 GLY A CA 1
ATOM 1616 C C . GLY A 1 215 ? -1.344 10.192 2.733 1.00 93.56 215 GLY A C 1
ATOM 1617 O O . GLY A 1 215 ? -2.202 10.847 2.150 1.00 93.56 215 GLY A O 1
ATOM 1618 N N . PHE A 1 216 ? -0.872 10.536 3.926 1.00 92.81 216 PHE A N 1
ATOM 1619 C CA . PHE A 1 216 ? -1.349 11.679 4.697 1.00 92.81 216 PHE A CA 1
ATOM 1620 C C . PHE A 1 216 ? -1.094 13.024 3.997 1.00 92.81 216 PHE A C 1
ATOM 1622 O O . PHE A 1 216 ? -1.807 13.984 4.259 1.00 92.81 216 PHE A O 1
ATOM 1629 N N . ALA A 1 217 ? -0.139 13.093 3.060 1.00 89.06 217 ALA A N 1
ATOM 1630 C CA . ALA A 1 217 ? 0.097 14.296 2.259 1.00 89.06 217 ALA A CA 1
ATOM 1631 C C . ALA A 1 217 ? -1.102 14.692 1.371 1.00 89.06 217 ALA A C 1
ATOM 1633 O O . ALA A 1 217 ? -1.245 15.870 1.053 1.00 89.06 217 ALA A O 1
ATOM 1634 N N . ALA A 1 218 ? -1.964 13.740 0.987 1.00 90.56 218 ALA A N 1
ATOM 1635 C CA . ALA A 1 218 ? -3.241 14.050 0.333 1.00 90.56 218 ALA A CA 1
ATOM 1636 C C . ALA A 1 218 ? -4.351 14.439 1.326 1.00 90.56 218 ALA A C 1
ATOM 1638 O O . ALA A 1 218 ? -5.330 15.068 0.934 1.00 90.56 218 ALA A O 1
ATOM 1639 N N . TRP A 1 219 ? -4.209 14.076 2.606 1.00 91.69 219 TRP A N 1
ATOM 1640 C CA . TRP A 1 219 ? -5.223 14.334 3.632 1.00 91.69 219 TRP A CA 1
ATOM 1641 C C . TRP A 1 219 ? -5.099 15.698 4.306 1.00 91.69 219 TRP A C 1
ATOM 1643 O O . TRP A 1 219 ? -6.119 16.299 4.626 1.00 91.69 219 TRP A O 1
ATOM 1653 N N . SER A 1 220 ? -3.872 16.148 4.590 1.00 83.88 220 SER A N 1
ATOM 1654 C CA . SER A 1 220 ? -3.614 17.482 5.140 1.00 83.88 220 SER A CA 1
ATOM 1655 C C . SER A 1 220 ? -2.283 18.050 4.625 1.00 83.88 220 SER A C 1
ATOM 1657 O O . SER A 1 220 ? -1.231 17.428 4.809 1.00 83.88 220 SER A O 1
ATOM 1659 N N . PRO A 1 221 ? -2.288 19.257 4.019 1.00 71.31 221 PRO A N 1
ATOM 1660 C CA . PRO A 1 221 ? -1.099 19.982 3.596 1.00 71.31 221 PRO A CA 1
ATOM 1661 C C . PRO A 1 221 ? -0.540 20.888 4.704 1.00 71.31 221 PRO A C 1
ATOM 1663 O O . PRO A 1 221 ? 0.329 21.721 4.401 1.00 71.31 221 PRO A O 1
ATOM 1666 N N . SER A 1 222 ? -1.003 20.759 5.953 1.00 63.97 222 SER A N 1
ATOM 1667 C CA . SER A 1 222 ? -0.445 21.439 7.131 1.00 63.97 222 SER A CA 1
ATOM 1668 C C . SER A 1 222 ? 0.899 20.811 7.525 1.00 63.97 222 SER A C 1
ATOM 1670 O O . SER A 1 222 ? 1.043 19.604 7.418 1.00 63.97 222 SER A O 1
ATOM 1672 N N . GLY A 1 223 ? 1.913 21.587 7.938 1.00 55.16 223 GLY A N 1
ATOM 1673 C CA . GLY A 1 223 ? 3.330 21.171 8.120 1.00 55.16 223 GLY A CA 1
ATOM 1674 C C . GLY A 1 223 ? 3.645 20.013 9.095 1.00 55.16 223 GLY A C 1
ATOM 1675 O O . GLY A 1 223 ? 4.793 19.842 9.492 1.00 55.16 223 GLY A O 1
ATOM 1676 N N . VAL A 1 224 ? 2.643 19.222 9.469 1.00 58.56 224 VAL A N 1
ATOM 1677 C CA . VAL A 1 224 ? 2.686 17.950 10.199 1.00 58.56 224 VAL A CA 1
ATOM 1678 C C . VAL A 1 224 ? 3.179 16.782 9.309 1.00 58.56 224 VAL A C 1
ATOM 1680 O O . VAL A 1 224 ? 3.481 15.696 9.804 1.00 58.56 224 VAL A O 1
ATOM 1683 N N . TYR A 1 225 ? 3.330 16.977 7.989 1.00 60.78 225 TYR A N 1
ATOM 1684 C CA . TYR A 1 225 ? 4.000 16.028 7.079 1.00 60.78 225 TYR A CA 1
ATOM 1685 C C . TYR A 1 225 ? 5.448 16.449 6.773 1.00 60.78 225 TYR A C 1
ATOM 1687 O O . TYR A 1 225 ? 5.756 17.614 6.545 1.00 60.78 225 TYR A O 1
ATOM 1695 N N . LYS A 1 226 ? 6.351 15.462 6.706 1.00 58.38 226 LYS A N 1
ATOM 1696 C CA . LYS A 1 226 ? 7.793 15.645 6.425 1.00 58.38 226 LYS A CA 1
ATOM 1697 C C . LYS A 1 226 ? 8.156 15.627 4.933 1.00 58.38 226 LYS A C 1
ATOM 1699 O O . LYS A 1 226 ? 9.334 15.647 4.592 1.00 58.38 226 LYS A O 1
ATOM 1704 N N . PHE A 1 227 ? 7.174 15.511 4.041 1.00 57.09 227 PHE A N 1
ATOM 1705 C CA . PHE A 1 227 ? 7.415 15.362 2.604 1.00 57.09 227 PHE A CA 1
ATOM 1706 C C . PHE A 1 227 ? 7.230 16.688 1.868 1.00 57.09 227 PHE A C 1
ATOM 1708 O O . PHE A 1 227 ? 6.107 17.139 1.708 1.00 57.09 227 PHE A O 1
ATOM 1715 N N . ASN A 1 228 ? 8.299 17.280 1.344 1.00 57.28 228 ASN A N 1
ATOM 1716 C CA . ASN A 1 228 ? 8.193 18.446 0.473 1.00 57.28 228 ASN A CA 1
ATOM 1717 C C . ASN A 1 228 ? 8.613 18.077 -0.954 1.00 57.28 228 ASN A C 1
ATOM 1719 O O . ASN A 1 228 ? 9.765 17.722 -1.205 1.00 57.28 228 ASN A O 1
ATOM 1723 N N . VAL A 1 229 ? 7.678 18.184 -1.902 1.00 53.31 229 VAL A N 1
ATOM 1724 C CA . VAL A 1 229 ? 7.962 17.906 -3.318 1.00 53.31 229 VAL A CA 1
ATOM 1725 C C . VAL A 1 229 ? 8.983 18.893 -3.897 1.00 53.31 229 VAL A C 1
ATOM 1727 O O . VAL A 1 229 ? 9.723 18.530 -4.804 1.00 53.31 229 VAL A O 1
ATOM 1730 N N . ALA A 1 230 ? 9.059 20.116 -3.353 1.00 55.25 230 ALA A N 1
ATOM 1731 C CA . ALA A 1 230 ? 10.024 21.129 -3.780 1.00 55.25 230 ALA A CA 1
ATOM 1732 C C . ALA A 1 230 ? 11.467 20.783 -3.377 1.00 55.25 230 ALA A C 1
ATOM 1734 O O . ALA A 1 230 ? 12.401 21.238 -4.029 1.00 55.25 230 ALA A O 1
ATOM 1735 N N . ASP A 1 231 ? 11.637 19.942 -2.353 1.00 55.88 231 ASP A N 1
ATOM 1736 C CA . ASP A 1 231 ? 12.949 19.515 -1.858 1.00 55.88 231 ASP A CA 1
ATOM 1737 C C . ASP A 1 231 ? 13.412 18.199 -2.512 1.00 55.88 231 ASP A C 1
ATOM 1739 O O . ASP A 1 231 ? 14.496 17.695 -2.221 1.00 55.88 231 ASP A O 1
ATOM 1743 N N . SER A 1 232 ? 12.597 17.616 -3.401 1.00 53.56 232 SER A N 1
ATOM 1744 C CA . SER A 1 232 ? 12.965 16.409 -4.143 1.00 53.56 232 SER A CA 1
ATOM 1745 C C . SER A 1 232 ? 13.843 16.782 -5.347 1.00 53.56 232 SER A C 1
ATOM 1747 O O . SER A 1 232 ? 13.413 17.592 -6.172 1.00 53.56 232 SER A O 1
ATOM 1749 N N . PRO A 1 233 ? 15.054 16.209 -5.496 1.00 49.06 233 PRO A N 1
ATOM 1750 C CA . PRO A 1 233 ? 15.924 16.490 -6.634 1.00 49.06 233 PRO A CA 1
ATOM 1751 C C . PRO A 1 233 ? 15.331 15.863 -7.902 1.00 49.06 233 PRO A C 1
ATOM 1753 O O . PRO A 1 233 ? 15.581 14.707 -8.219 1.00 49.06 233 PRO A O 1
ATOM 1756 N N . MET A 1 234 ? 14.500 16.618 -8.615 1.00 50.91 234 MET A N 1
ATOM 1757 C CA . MET A 1 234 ? 13.933 16.210 -9.900 1.00 50.91 234 MET A CA 1
ATOM 1758 C C . MET A 1 234 ? 14.983 16.449 -10.993 1.00 50.91 234 MET A C 1
ATOM 1760 O O . MET A 1 234 ? 15.264 17.604 -11.328 1.00 50.91 234 MET A O 1
ATOM 1764 N N . TYR A 1 235 ? 15.567 15.398 -11.574 1.00 50.28 235 TYR A N 1
ATOM 1765 C CA . TYR A 1 235 ? 16.461 15.581 -12.723 1.00 50.28 235 TYR A CA 1
ATOM 1766 C C . TYR A 1 235 ? 15.633 15.914 -13.970 1.00 50.28 235 TYR A C 1
ATOM 1768 O O . TYR A 1 235 ? 14.597 15.305 -14.231 1.00 50.28 235 TYR A O 1
ATOM 1776 N N . ARG A 1 236 ? 16.053 16.904 -14.760 1.00 45.22 236 ARG A N 1
ATOM 1777 C CA . ARG A 1 236 ? 15.421 17.179 -16.057 1.00 45.22 236 ARG A CA 1
ATOM 1778 C C . ARG A 1 236 ? 16.011 16.235 -17.093 1.00 45.22 236 ARG A C 1
ATOM 1780 O O . ARG A 1 236 ? 17.225 16.218 -17.269 1.00 45.22 236 ARG A O 1
ATOM 1787 N N . PHE A 1 237 ? 15.159 15.470 -17.767 1.00 48.88 237 PHE A N 1
ATOM 1788 C CA . PHE A 1 237 ? 15.556 14.725 -18.957 1.00 48.88 237 PHE A CA 1
ATOM 1789 C C . PHE A 1 237 ? 15.078 15.493 -20.188 1.00 48.88 237 PHE A C 1
ATOM 1791 O O . PHE A 1 237 ? 13.889 15.781 -20.317 1.00 48.88 237 PHE A O 1
ATOM 1798 N N . GLU A 1 238 ? 15.996 15.811 -21.095 1.00 39.38 238 GLU A N 1
ATOM 1799 C CA . GLU A 1 238 ? 15.648 16.248 -22.446 1.00 39.38 238 GLU A CA 1
ATOM 1800 C C . GLU A 1 238 ? 15.461 14.996 -23.311 1.00 39.38 238 GLU A C 1
ATOM 1802 O O . GLU A 1 238 ? 16.356 14.155 -23.390 1.00 39.38 238 GLU A O 1
ATOM 1807 N N . GLY A 1 239 ? 14.293 14.822 -23.934 1.00 42.00 239 GLY A N 1
ATOM 1808 C CA . GLY A 1 239 ? 14.082 13.685 -24.827 1.00 42.00 239 GLY A CA 1
ATOM 1809 C C . GLY A 1 239 ? 12.704 13.646 -25.472 1.00 42.00 239 GLY A C 1
ATOM 1810 O O . GLY A 1 239 ? 11.714 13.296 -24.836 1.00 42.00 239 GLY A O 1
ATOM 1811 N N . THR A 1 240 ? 12.650 13.935 -26.773 1.00 42.34 240 THR A N 1
ATOM 1812 C CA . THR A 1 240 ? 11.644 13.345 -27.666 1.00 42.34 240 THR A CA 1
ATOM 1813 C C . THR A 1 240 ? 11.865 11.836 -27.657 1.00 42.34 240 THR A C 1
ATOM 1815 O O . THR A 1 240 ? 13.003 11.423 -27.861 1.00 42.34 240 THR A O 1
ATOM 1818 N N . GLY A 1 241 ? 10.829 11.034 -27.385 1.00 43.81 241 GLY A N 1
ATOM 1819 C CA . GLY A 1 241 ? 10.934 9.585 -27.175 1.00 43.81 241 GLY A CA 1
ATOM 1820 C C . GLY A 1 241 ? 11.941 8.899 -28.101 1.00 43.81 241 GLY A C 1
ATOM 1821 O O . GLY A 1 241 ? 11.756 8.873 -29.314 1.00 43.81 241 GLY A O 1
ATOM 1822 N N . VAL A 1 242 ? 13.009 8.352 -27.520 1.00 37.69 242 VAL A N 1
ATOM 1823 C CA . VAL A 1 242 ? 13.965 7.511 -28.239 1.00 37.69 242 VAL A CA 1
ATOM 1824 C C . VAL A 1 242 ? 13.883 6.122 -27.631 1.00 37.69 242 VAL A C 1
ATOM 1826 O O . VAL A 1 242 ? 14.193 5.925 -26.456 1.00 37.69 242 VAL A O 1
ATOM 1829 N N . ALA A 1 243 ? 13.422 5.170 -28.436 1.00 40.97 243 ALA A N 1
ATOM 1830 C CA . ALA A 1 243 ? 13.601 3.757 -28.167 1.00 40.97 243 ALA A CA 1
ATOM 1831 C C . ALA A 1 243 ? 15.107 3.467 -28.185 1.00 40.97 243 ALA A C 1
ATOM 1833 O O . ALA A 1 243 ? 15.756 3.631 -29.217 1.00 40.97 243 ALA A O 1
ATOM 1834 N N . ALA A 1 244 ? 15.668 3.078 -27.044 1.00 35.69 244 ALA A N 1
ATOM 1835 C CA . ALA A 1 244 ? 16.988 2.471 -27.007 1.00 35.69 244 ALA A CA 1
ATOM 1836 C C . ALA A 1 244 ? 16.813 0.964 -27.224 1.00 35.69 244 ALA A C 1
ATOM 1838 O O . ALA A 1 244 ? 16.068 0.317 -26.485 1.00 35.69 244 ALA A O 1
ATOM 1839 N N . GLU A 1 245 ? 17.467 0.419 -28.252 1.00 31.03 245 GLU A N 1
ATOM 1840 C CA . GLU A 1 245 ? 17.573 -1.025 -28.462 1.00 31.03 245 GLU A CA 1
ATOM 1841 C C . GLU A 1 245 ? 18.135 -1.691 -27.201 1.00 31.03 245 GLU A C 1
ATOM 1843 O O . GLU A 1 245 ? 19.190 -1.314 -26.685 1.00 31.03 245 GLU A O 1
ATOM 1848 N N . ALA A 1 246 ? 17.392 -2.672 -26.688 1.00 34.59 246 ALA A N 1
ATOM 1849 C CA . ALA A 1 246 ? 17.799 -3.466 -25.543 1.00 34.59 246 ALA A CA 1
ATOM 1850 C C . ALA A 1 246 ? 19.015 -4.335 -25.918 1.00 34.59 246 ALA A C 1
ATOM 1852 O O . ALA A 1 246 ? 18.962 -5.027 -26.938 1.00 34.59 246 ALA A O 1
ATOM 1853 N N . PRO A 1 247 ? 20.095 -4.368 -25.115 1.00 35.19 247 PRO A N 1
ATOM 1854 C CA . PRO A 1 247 ? 21.127 -5.377 -25.299 1.00 35.19 247 PRO A CA 1
ATOM 1855 C C . PRO A 1 247 ? 20.538 -6.768 -25.027 1.00 35.19 247 PRO A C 1
ATOM 1857 O O . PRO A 1 247 ? 19.752 -6.954 -24.095 1.00 35.19 247 PRO A O 1
ATOM 1860 N N . ALA A 1 248 ? 20.915 -7.740 -25.859 1.00 29.19 248 ALA A N 1
ATOM 1861 C CA . ALA A 1 248 ? 20.506 -9.131 -25.713 1.00 29.19 248 ALA A CA 1
ATOM 1862 C C . ALA A 1 248 ? 20.928 -9.665 -24.333 1.00 29.19 248 ALA A C 1
ATOM 1864 O O . ALA A 1 248 ? 22.110 -9.658 -23.990 1.00 29.19 248 ALA A O 1
ATOM 1865 N N . ALA A 1 249 ? 19.952 -10.103 -23.539 1.00 36.03 249 ALA A N 1
ATOM 1866 C CA . ALA A 1 249 ? 20.191 -10.703 -22.236 1.00 36.03 249 ALA A CA 1
ATOM 1867 C C . ALA A 1 249 ? 20.666 -12.155 -22.407 1.00 36.03 249 ALA A C 1
ATOM 1869 O O . ALA A 1 249 ? 19.944 -12.985 -22.960 1.00 36.03 249 ALA A O 1
ATOM 1870 N N . GLU A 1 250 ? 21.863 -12.470 -21.909 1.00 31.52 250 GLU A N 1
ATOM 1871 C CA . GLU A 1 250 ? 22.239 -13.849 -21.594 1.00 31.52 250 GLU A CA 1
ATOM 1872 C C . GLU A 1 250 ? 21.407 -14.340 -20.401 1.00 31.52 250 GLU A C 1
ATOM 1874 O O . GLU A 1 250 ? 21.192 -13.610 -19.430 1.00 31.52 250 GLU A O 1
ATOM 1879 N N . ALA A 1 251 ? 20.908 -15.574 -20.493 1.00 28.50 251 ALA A N 1
ATOM 1880 C CA . ALA A 1 251 ? 20.064 -16.179 -19.470 1.00 28.50 251 ALA A CA 1
ATOM 1881 C C . ALA A 1 251 ? 20.871 -16.450 -18.184 1.00 28.50 251 ALA A C 1
ATOM 1883 O O . ALA A 1 251 ? 21.870 -17.172 -18.249 1.00 28.50 251 ALA A O 1
ATOM 1884 N N . PRO A 1 252 ? 20.463 -15.927 -17.011 1.00 38.12 252 PRO A N 1
ATOM 1885 C CA . PRO A 1 252 ? 21.106 -16.282 -15.757 1.00 38.12 252 PRO A CA 1
ATOM 1886 C C . PRO A 1 252 ? 20.675 -17.682 -15.301 1.00 38.12 252 PRO A C 1
ATOM 1888 O O . PRO A 1 252 ? 19.560 -18.139 -15.561 1.00 38.12 252 PRO A O 1
ATOM 1891 N N . ALA A 1 253 ? 21.591 -18.367 -14.617 1.00 33.12 253 ALA A N 1
ATOM 1892 C CA . ALA A 1 253 ? 21.380 -19.698 -14.069 1.00 33.12 253 ALA A CA 1
ATOM 1893 C C . ALA A 1 253 ? 20.268 -19.700 -13.004 1.00 33.12 253 ALA A C 1
ATOM 1895 O O . ALA A 1 253 ? 20.257 -18.879 -12.088 1.00 33.12 253 ALA A O 1
ATOM 1896 N N . THR A 1 254 ? 19.347 -20.656 -13.115 1.00 32.28 254 THR A N 1
ATOM 1897 C CA . THR A 1 254 ? 18.261 -20.898 -12.161 1.00 32.28 254 THR A CA 1
ATOM 1898 C C . THR A 1 254 ? 18.810 -21.435 -10.842 1.00 32.28 254 THR A C 1
ATOM 1900 O O . THR A 1 254 ? 19.273 -22.574 -10.781 1.00 32.28 254 THR A O 1
ATOM 1903 N N . ALA A 1 255 ? 18.731 -20.637 -9.778 1.00 40.19 255 ALA A N 1
ATOM 1904 C CA . ALA A 1 255 ? 18.836 -21.130 -8.411 1.00 40.19 255 ALA A CA 1
ATOM 1905 C C . ALA A 1 255 ? 17.427 -21.487 -7.915 1.00 40.19 255 ALA A C 1
ATOM 1907 O O . ALA A 1 255 ? 16.571 -20.616 -7.779 1.00 40.19 255 ALA A O 1
ATOM 1908 N N . GLU A 1 256 ? 17.174 -22.772 -7.675 1.00 39.94 256 GLU A N 1
ATOM 1909 C CA . GLU A 1 256 ? 15.915 -23.252 -7.104 1.00 39.94 256 GLU A CA 1
ATOM 1910 C C . GLU A 1 256 ? 15.918 -22.983 -5.590 1.00 39.94 256 GLU A C 1
ATOM 1912 O O . GLU A 1 256 ? 16.625 -23.640 -4.825 1.00 39.94 256 GLU A O 1
ATOM 1917 N N . GLN A 1 257 ? 15.177 -21.959 -5.160 1.00 46.22 257 GLN A N 1
ATOM 1918 C CA . GLN A 1 257 ? 14.917 -21.669 -3.748 1.00 46.22 257 GLN A CA 1
ATOM 1919 C C . GLN A 1 257 ? 13.564 -22.261 -3.343 1.00 46.22 257 GLN A C 1
ATOM 1921 O O . GLN A 1 257 ? 12.583 -22.155 -4.079 1.00 46.22 257 GLN A O 1
ATOM 1926 N N . ALA A 1 258 ? 13.507 -22.878 -2.158 1.00 52.31 258 ALA A N 1
ATOM 1927 C CA . ALA A 1 258 ? 12.254 -23.370 -1.595 1.00 52.31 258 ALA A CA 1
ATOM 1928 C C . ALA A 1 258 ? 11.245 -22.209 -1.459 1.00 52.31 258 ALA A C 1
ATOM 1930 O O . ALA A 1 258 ? 11.631 -21.123 -1.019 1.00 52.31 258 ALA A O 1
ATOM 1931 N N . PRO A 1 259 ? 9.966 -22.406 -1.827 1.00 62.28 259 PRO A N 1
ATOM 1932 C CA . PRO A 1 259 ? 9.001 -21.317 -1.857 1.00 62.28 259 PRO A CA 1
ATOM 1933 C C . PRO A 1 259 ? 8.725 -20.803 -0.442 1.00 62.28 259 PRO A C 1
ATOM 1935 O O . PRO A 1 259 ? 8.376 -21.574 0.451 1.00 62.28 259 PRO A O 1
ATOM 1938 N N . ALA A 1 260 ? 8.842 -19.489 -0.246 1.00 79.25 260 ALA A N 1
ATOM 1939 C CA . ALA A 1 260 ? 8.414 -18.848 0.990 1.00 79.25 260 ALA A CA 1
ATOM 1940 C C . ALA A 1 260 ? 6.910 -19.094 1.222 1.00 79.25 260 ALA A C 1
ATOM 1942 O O . ALA A 1 260 ? 6.098 -18.958 0.299 1.00 79.25 260 ALA A O 1
ATOM 1943 N N . THR A 1 261 ? 6.529 -19.449 2.449 1.00 77.69 261 THR A N 1
ATOM 1944 C CA . THR A 1 261 ? 5.136 -19.698 2.854 1.00 77.69 261 THR A CA 1
ATOM 1945 C C . THR A 1 261 ? 4.593 -18.531 3.663 1.00 77.69 261 THR A C 1
ATOM 1947 O O . THR A 1 261 ? 5.317 -17.936 4.463 1.00 77.69 261 THR A O 1
ATOM 1950 N N . LEU A 1 262 ? 3.310 -18.216 3.488 1.00 74.94 262 LEU A N 1
ATOM 1951 C CA . LEU A 1 262 ? 2.630 -17.282 4.384 1.00 74.94 262 LEU A CA 1
ATOM 1952 C C . LEU A 1 262 ? 2.362 -17.950 5.744 1.00 74.94 262 LEU A C 1
ATOM 1954 O O . LEU A 1 262 ? 2.2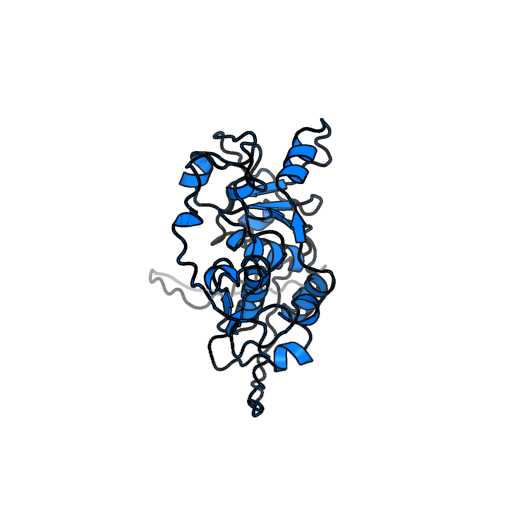54 -19.178 5.808 1.00 74.94 262 LEU A O 1
ATOM 1958 N N . PRO A 1 263 ? 2.274 -17.177 6.841 1.00 61.31 263 PRO A N 1
ATOM 1959 C CA . PRO A 1 263 ? 1.896 -17.732 8.133 1.00 61.31 263 PRO A CA 1
ATOM 1960 C C . PRO A 1 263 ? 0.500 -18.358 8.040 1.00 61.31 263 PRO A C 1
ATOM 1962 O O . PRO A 1 263 ? -0.449 -17.718 7.591 1.00 61.31 263 PRO A O 1
ATOM 1965 N N . VAL A 1 264 ? 0.378 -19.614 8.470 1.00 51.81 264 VAL A N 1
ATOM 1966 C CA . VAL A 1 264 ? -0.911 -20.304 8.585 1.00 51.81 264 VAL A CA 1
ATOM 1967 C C . VAL A 1 264 ? -1.530 -19.926 9.930 1.00 51.81 264 VAL A C 1
ATOM 1969 O O . VAL A 1 264 ? -0.850 -19.975 10.960 1.00 51.81 264 VAL A O 1
ATOM 1972 N N . SER A 1 265 ? -2.805 -19.535 9.947 1.00 46.72 265 SER A N 1
ATOM 1973 C CA . SER A 1 265 ? -3.527 -19.286 11.194 1.00 46.72 265 SER A CA 1
ATOM 1974 C C . SER A 1 265 ? -3.672 -20.601 11.972 1.00 46.72 265 SER A C 1
ATOM 1976 O O . SER A 1 265 ? -4.425 -21.496 11.600 1.0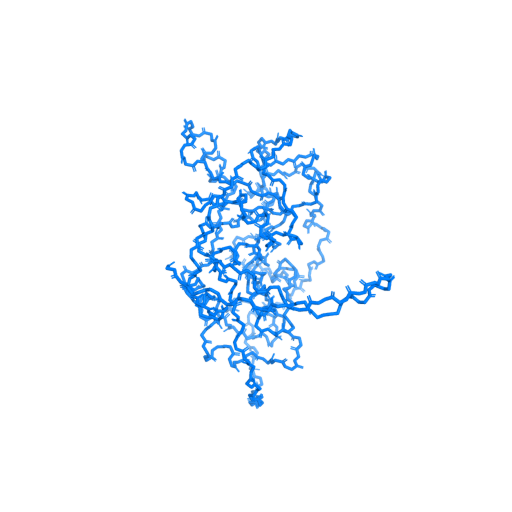0 46.72 265 SER A O 1
ATOM 1978 N N . GLY A 1 266 ? -2.909 -20.732 13.060 1.00 41.75 266 GLY A N 1
ATOM 1979 C CA . GLY A 1 266 ? -3.054 -21.824 14.025 1.00 41.75 266 GLY A CA 1
ATOM 1980 C C . GLY A 1 266 ? -1.755 -22.553 14.362 1.00 41.75 266 GLY A C 1
ATOM 1981 O O . GLY A 1 266 ? -1.287 -23.398 13.608 1.00 41.75 266 GLY A O 1
ATOM 1982 N N . GLY A 1 267 ? -1.250 -22.279 15.570 1.00 35.97 267 GLY A N 1
ATOM 1983 C CA . GLY A 1 267 ? -0.231 -23.071 16.260 1.00 35.97 267 GLY A CA 1
ATOM 1984 C C . GLY A 1 267 ? 1.201 -22.748 15.850 1.00 35.97 267 GLY A C 1
ATOM 1985 O O . GLY A 1 267 ? 1.732 -23.341 14.923 1.00 35.97 267 GLY A O 1
ATOM 1986 N N . VAL A 1 268 ? 1.857 -21.858 16.598 1.00 36.44 268 VAL A N 1
ATOM 1987 C CA . VAL A 1 268 ? 3.315 -21.689 16.541 1.00 36.44 268 VAL A CA 1
ATOM 1988 C C . VAL A 1 268 ? 3.964 -23.003 17.002 1.00 36.44 268 VAL A C 1
ATOM 1990 O O . VAL A 1 268 ? 3.812 -23.348 18.179 1.00 36.44 268 VAL A O 1
ATOM 1993 N N . PRO A 1 269 ? 4.714 -23.743 16.164 1.00 33.69 269 PRO A N 1
ATOM 1994 C CA . PRO A 1 269 ? 5.729 -24.624 16.701 1.00 33.69 269 PRO A CA 1
ATOM 1995 C C . PRO A 1 269 ? 6.848 -23.707 17.184 1.00 33.69 269 PRO A C 1
ATOM 1997 O O . PRO A 1 269 ? 7.578 -23.107 16.398 1.00 33.69 269 PRO A O 1
ATOM 2000 N N . VAL A 1 270 ? 6.923 -23.527 18.497 1.00 33.69 270 VAL A N 1
ATOM 2001 C CA . VAL A 1 270 ? 8.057 -22.858 19.128 1.00 33.69 270 VAL A CA 1
ATOM 2002 C C . VAL A 1 270 ? 9.271 -23.760 18.909 1.00 33.69 270 VAL A C 1
ATOM 2004 O O . VAL A 1 270 ? 9.412 -24.790 19.568 1.00 33.69 270 VAL A O 1
ATOM 2007 N N . ASP A 1 271 ? 10.115 -23.403 17.944 1.00 30.62 271 ASP A N 1
ATOM 2008 C CA . ASP A 1 271 ? 11.441 -23.990 17.776 1.00 30.62 271 ASP A CA 1
ATOM 2009 C C . ASP A 1 271 ? 12.346 -23.408 18.871 1.00 30.62 271 ASP A C 1
ATOM 2011 O O . ASP A 1 271 ? 12.919 -22.324 18.747 1.00 30.62 271 ASP A O 1
ATOM 2015 N N . PHE A 1 272 ? 12.382 -24.086 20.021 1.00 32.31 272 PHE A N 1
ATOM 2016 C CA . PHE A 1 272 ? 13.313 -23.768 21.098 1.00 32.31 272 PHE A CA 1
ATOM 2017 C C . PHE A 1 272 ? 14.690 -24.312 20.740 1.00 32.31 272 PHE A C 1
ATOM 2019 O O . PHE A 1 272 ? 15.093 -25.380 21.198 1.00 32.31 272 PHE A O 1
ATOM 2026 N N . ASN A 1 273 ? 15.442 -23.538 19.966 1.00 28.69 273 ASN A N 1
ATOM 2027 C CA . ASN A 1 273 ? 16.870 -23.747 19.849 1.00 28.69 273 ASN A CA 1
ATOM 2028 C C . ASN A 1 273 ? 17.612 -22.411 19.988 1.00 28.69 273 ASN A C 1
ATOM 2030 O O . ASN A 1 273 ? 17.537 -21.538 19.129 1.00 28.69 273 ASN A O 1
ATOM 2034 N N . TRP A 1 274 ? 18.367 -22.330 21.091 1.00 26.52 274 TRP A N 1
ATOM 2035 C CA . TRP A 1 274 ? 19.408 -21.351 21.435 1.00 26.52 274 TRP A CA 1
ATOM 2036 C C . TRP A 1 274 ? 18.990 -20.056 22.145 1.00 26.52 274 TRP A C 1
ATOM 2038 O O . TRP A 1 274 ? 19.110 -18.963 21.607 1.00 26.52 274 TRP A O 1
ATOM 2048 N N . VAL A 1 275 ? 18.699 -20.174 23.446 1.00 28.64 275 VAL A N 1
ATOM 2049 C CA . VAL A 1 275 ? 19.152 -19.188 24.445 1.00 28.64 275 VAL A CA 1
ATOM 2050 C C . VAL A 1 275 ? 19.676 -19.948 25.668 1.00 28.64 275 VAL A C 1
ATOM 2052 O O . VAL A 1 275 ? 18.915 -20.388 26.526 1.00 28.64 275 VAL A O 1
ATOM 2055 N N . TYR A 1 276 ? 20.996 -20.127 25.742 1.00 29.20 276 TYR A N 1
ATOM 2056 C CA . TYR A 1 276 ? 21.673 -20.547 26.968 1.00 29.20 276 TYR A CA 1
ATOM 2057 C C . TYR A 1 276 ? 21.680 -19.371 27.953 1.00 29.20 276 TYR A C 1
ATOM 2059 O O . TYR A 1 276 ? 22.482 -18.451 27.811 1.00 29.20 276 TYR A O 1
ATOM 2067 N N . PHE A 1 277 ? 20.830 -19.426 28.978 1.00 29.42 277 PHE A N 1
ATOM 2068 C CA . PHE A 1 277 ? 21.088 -18.745 30.245 1.00 29.42 277 PHE A CA 1
ATOM 2069 C C . PHE A 1 277 ? 21.390 -19.796 31.316 1.00 29.42 277 PHE A C 1
ATOM 2071 O O . PHE A 1 277 ? 20.553 -20.618 31.681 1.00 29.42 277 PHE A O 1
ATOM 2078 N N . LEU A 1 278 ? 22.633 -19.769 31.793 1.00 28.50 278 LEU A N 1
ATOM 2079 C CA . LEU A 1 278 ? 23.085 -20.423 33.016 1.00 28.50 278 LEU A CA 1
ATOM 2080 C C . LEU A 1 278 ? 22.297 -1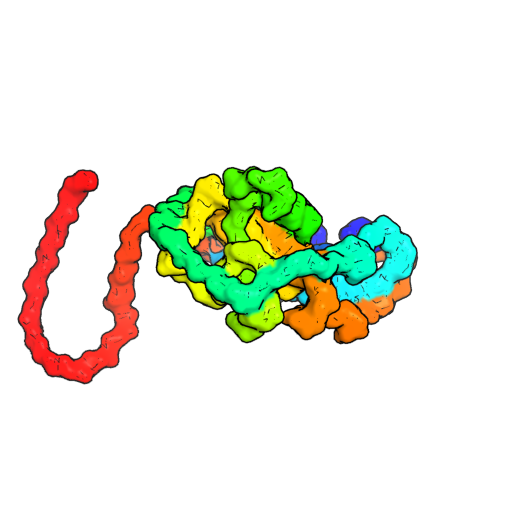9.870 34.210 1.00 28.50 278 LEU A C 1
ATOM 2082 O O . LEU A 1 278 ? 22.508 -18.709 34.527 1.00 28.50 278 LEU A O 1
ATOM 2086 N N . VAL A 1 279 ? 21.485 -20.695 34.885 1.00 28.25 279 VAL A N 1
ATOM 2087 C CA . VAL A 1 279 ? 21.465 -20.886 36.356 1.00 28.25 279 VAL A CA 1
ATOM 2088 C C . VAL A 1 279 ? 20.741 -22.211 36.675 1.00 28.25 279 VAL A C 1
ATOM 2090 O O . VAL A 1 279 ? 19.548 -22.340 36.451 1.00 28.25 279 VAL A O 1
ATOM 2093 N N . GLY A 1 280 ? 21.495 -23.173 37.221 1.00 25.81 280 GLY A N 1
ATOM 2094 C CA . GLY A 1 280 ? 21.102 -24.122 38.278 1.00 25.81 280 GLY A CA 1
ATOM 2095 C C . GLY A 1 280 ? 19.842 -25.000 38.155 1.00 25.81 280 GLY A C 1
ATOM 2096 O O . GLY A 1 280 ? 18.745 -24.548 38.448 1.00 25.81 280 GLY A O 1
ATOM 2097 N N . GLY A 1 281 ? 20.056 -26.315 37.990 1.00 27.55 281 GLY A N 1
ATOM 2098 C CA . GLY A 1 281 ? 19.274 -27.341 38.707 1.00 27.55 281 GLY A CA 1
ATOM 2099 C C . GLY A 1 281 ? 18.355 -28.263 37.889 1.00 27.55 281 GLY A C 1
ATOM 2100 O O . GLY A 1 281 ? 17.210 -27.933 37.640 1.00 27.55 281 GLY A O 1
ATOM 2101 N N . GLY A 1 282 ? 18.844 -29.476 37.592 1.00 26.20 282 GLY A N 1
ATOM 2102 C CA . GLY A 1 282 ? 18.107 -30.745 37.760 1.00 26.20 282 GLY A CA 1
ATOM 2103 C C . GLY A 1 282 ? 16.843 -31.068 36.934 1.00 26.20 282 GLY A C 1
ATOM 2104 O O . GLY A 1 282 ? 15.743 -30.722 37.329 1.00 26.20 282 GLY A O 1
ATOM 2105 N N . LEU A 1 283 ? 17.031 -31.917 35.909 1.00 26.81 283 LEU A N 1
ATOM 2106 C CA . LEU A 1 283 ? 16.350 -33.219 35.685 1.00 26.81 283 LEU A CA 1
ATOM 2107 C C . LEU A 1 283 ? 14.804 -33.331 35.784 1.00 26.81 283 LEU A C 1
ATOM 2109 O O . LEU A 1 283 ? 14.259 -33.387 36.878 1.00 26.81 283 LEU A O 1
ATOM 2113 N N . LEU A 1 284 ? 14.133 -33.608 34.652 1.00 28.27 284 LEU A N 1
ATOM 2114 C CA . LEU A 1 284 ? 13.546 -34.923 34.277 1.00 28.27 284 LEU A CA 1
ATOM 2115 C C . LEU A 1 284 ? 12.555 -34.773 33.109 1.00 28.27 284 LEU A C 1
ATOM 2117 O O . LEU A 1 284 ? 11.642 -33.954 33.141 1.00 28.27 284 LEU A O 1
ATOM 2121 N N . GLY A 1 285 ? 12.742 -35.595 32.075 1.00 29.69 285 GLY A N 1
ATOM 2122 C CA . GLY A 1 285 ? 11.855 -35.666 30.918 1.00 29.69 285 GLY A CA 1
ATOM 2123 C C . GLY A 1 285 ? 10.632 -36.554 31.144 1.00 29.69 285 GLY A C 1
ATOM 2124 O O . GLY A 1 285 ? 10.695 -37.540 31.872 1.00 29.69 285 GLY A O 1
ATOM 2125 N N . ALA A 1 286 ? 9.550 -36.236 30.439 1.00 29.66 286 ALA A N 1
ATOM 2126 C CA . ALA A 1 286 ? 8.546 -37.190 29.977 1.00 29.66 286 ALA A CA 1
ATOM 2127 C C . ALA A 1 286 ? 7.730 -36.525 28.861 1.00 29.66 286 ALA A C 1
ATOM 2129 O O . ALA A 1 286 ? 6.980 -35.581 29.098 1.00 29.66 286 ALA A O 1
ATOM 2130 N N . GLY A 1 287 ? 7.905 -37.007 27.630 1.00 28.91 287 GLY A N 1
ATOM 2131 C CA . GLY A 1 287 ? 7.034 -36.660 26.516 1.00 28.91 287 GLY A CA 1
ATOM 2132 C C . GLY A 1 287 ? 5.703 -37.391 26.651 1.00 28.91 287 GLY A C 1
ATOM 2133 O O . GLY A 1 287 ? 5.678 -38.606 26.842 1.00 28.91 287 GLY A O 1
ATOM 2134 N N . VAL A 1 288 ? 4.598 -36.661 26.516 1.00 30.56 288 VAL A N 1
ATOM 2135 C CA . VAL A 1 288 ? 3.273 -37.245 26.303 1.00 30.56 288 VAL A CA 1
ATOM 2136 C C . VAL A 1 288 ? 2.675 -36.609 25.057 1.00 30.56 288 VAL A C 1
ATOM 2138 O O . VAL A 1 288 ? 2.337 -35.431 25.018 1.00 30.56 288 VAL A O 1
ATOM 2141 N N . TYR A 1 289 ? 2.591 -37.438 24.023 1.00 31.48 289 TYR A N 1
ATOM 2142 C CA . TYR A 1 289 ? 1.873 -37.203 22.781 1.00 31.48 289 TYR A CA 1
ATOM 2143 C C . TYR A 1 289 ? 0.380 -37.426 23.058 1.00 31.48 289 TYR A C 1
ATOM 2145 O O . TYR A 1 289 ? 0.005 -38.516 23.492 1.00 31.48 289 TYR A O 1
ATOM 2153 N N . LEU A 1 290 ? -0.483 -36.445 22.786 1.00 36.31 290 LEU A N 1
ATOM 2154 C CA . LEU A 1 290 ? -1.929 -36.672 22.716 1.00 36.31 290 LEU A CA 1
ATOM 2155 C C . LEU A 1 290 ? -2.488 -36.173 21.385 1.00 36.31 290 LEU A C 1
ATOM 2157 O O . LEU A 1 290 ? -2.219 -35.074 20.912 1.00 36.31 290 LEU A O 1
ATOM 2161 N N . ARG A 1 291 ? -3.231 -37.087 20.767 1.00 32.50 291 ARG A N 1
ATOM 2162 C CA . ARG A 1 291 ? -3.747 -37.084 19.403 1.00 32.50 291 ARG A CA 1
ATOM 2163 C C . ARG A 1 291 ? -5.186 -36.545 19.409 1.00 32.50 291 ARG A C 1
ATOM 2165 O O . ARG A 1 291 ? -6.006 -37.088 20.135 1.00 32.50 291 ARG A O 1
ATOM 2172 N N . ARG A 1 292 ? -5.434 -35.543 18.553 1.00 39.91 292 ARG A N 1
ATOM 2173 C CA . ARG A 1 292 ? -6.676 -35.102 17.862 1.00 39.91 292 ARG A CA 1
ATOM 2174 C C . ARG A 1 292 ? -8.054 -35.234 18.543 1.00 39.91 292 ARG A C 1
ATOM 2176 O O . ARG A 1 292 ? -8.489 -36.339 18.857 1.00 39.91 292 ARG A O 1
ATOM 2183 N N . LYS A 1 293 ? -8.849 -34.167 18.413 1.00 42.25 293 LYS A N 1
ATOM 2184 C CA . LYS A 1 293 ? -10.037 -34.158 17.538 1.00 42.25 293 LYS A CA 1
ATOM 2185 C C . LYS A 1 293 ? -10.079 -32.858 16.753 1.00 42.25 293 LYS A C 1
ATOM 2187 O O . LYS A 1 293 ? -9.700 -31.835 17.355 1.00 42.25 293 LYS A O 1
#